Protein AF-A0A5D4JJN5-F1 (afdb_monomer_lite)

Foldseek 3Di:
DDQKKKKKFFADPDFADPVRVVVVVVQDVWDPVDSGMTIDICVVDDRPDDPVVCCLPRGQWMWMDGQQQKIKIKGKAFCLLPPQVRLVLLVWDWDDRVRIIITIQIARAHNDDDPDPPVVLRVLLVVVNVCSSVVNCLSSNLSSLLNVHALVPDDPVNLVVQQPAFHGQQEADLVPDDSNSVSSNVSSVRPVLLSVLSNVVHHHPVVLVVVQVVVLVVVLVPDDPVVVVVLVVCVVVVPPDPDSVSVVRPPSRDGGPDTPSNSSVSSVPDDPPDPD

Structure (mmCIF, N/CA/C/O backbone):
data_AF-A0A5D4JJN5-F1
#
_entry.id   AF-A0A5D4JJN5-F1
#
loop_
_atom_site.group_PDB
_atom_site.id
_atom_site.type_symbol
_atom_site.label_atom_id
_atom_site.label_alt_id
_atom_site.label_comp_id
_atom_site.label_asym_id
_atom_site.label_entity_id
_atom_site.label_seq_id
_atom_site.pdbx_PDB_ins_code
_atom_site.Cartn_x
_atom_site.Cartn_y
_atom_site.Cartn_z
_atom_site.occupancy
_atom_site.B_iso_or_equiv
_atom_site.auth_seq_id
_atom_site.auth_comp_id
_atom_site.auth_asym_id
_atom_site.auth_atom_id
_atom_site.pdbx_PDB_model_num
ATOM 1 N N . MET A 1 1 ? 18.288 9.290 20.453 1.00 48.16 1 MET A N 1
ATOM 2 C CA . MET A 1 1 ? 16.842 9.304 20.150 1.00 48.16 1 MET A CA 1
ATOM 3 C C . MET A 1 1 ? 16.296 7.936 20.499 1.00 48.16 1 MET A C 1
ATOM 5 O O . MET A 1 1 ? 16.990 6.963 20.251 1.00 48.16 1 MET A O 1
ATOM 9 N N . THR A 1 2 ? 15.156 7.876 21.178 1.00 47.56 2 THR A N 1
ATOM 10 C CA . THR A 1 2 ? 14.597 6.651 21.770 1.00 47.56 2 THR A CA 1
ATOM 11 C C . THR A 1 2 ? 14.221 5.625 20.701 1.00 47.56 2 THR A C 1
ATOM 13 O O . THR A 1 2 ? 13.418 5.917 19.820 1.00 47.56 2 THR A O 1
ATOM 16 N N . GLU A 1 3 ? 14.823 4.438 20.789 1.00 63.09 3 GLU A N 1
ATOM 17 C CA . GLU A 1 3 ? 14.538 3.249 19.979 1.00 63.09 3 GLU A CA 1
ATOM 18 C C . GLU A 1 3 ? 13.141 2.728 20.328 1.00 63.09 3 GLU A C 1
ATOM 20 O O . GLU A 1 3 ? 12.963 1.929 21.248 1.00 63.09 3 GLU A O 1
ATOM 25 N N . SER A 1 4 ? 12.099 3.260 19.697 1.00 68.56 4 SER A N 1
ATOM 26 C CA . SER A 1 4 ? 10.728 2.881 20.038 1.00 68.56 4 SER A CA 1
ATOM 27 C C . SER A 1 4 ? 9.862 2.767 18.801 1.00 68.56 4 SER A C 1
ATOM 29 O O . SER A 1 4 ? 9.912 3.615 17.914 1.00 68.56 4 SER A O 1
ATOM 31 N N . LEU A 1 5 ? 9.083 1.689 18.760 1.00 78.94 5 LEU A N 1
ATOM 32 C CA . LEU A 1 5 ? 8.071 1.442 17.748 1.00 78.94 5 LEU A CA 1
ATOM 33 C C . LEU A 1 5 ? 6.946 2.449 17.951 1.00 78.94 5 LEU A C 1
ATOM 35 O O . LEU A 1 5 ? 6.426 2.582 19.063 1.00 78.94 5 LEU A O 1
ATOM 39 N N . MET A 1 6 ? 6.578 3.144 16.884 1.00 85.06 6 MET A N 1
ATOM 40 C CA . MET A 1 6 ? 5.422 4.031 16.871 1.00 85.06 6 MET A CA 1
ATOM 41 C C . MET A 1 6 ? 4.283 3.337 16.140 1.00 85.06 6 MET A C 1
ATOM 43 O O . MET A 1 6 ? 4.497 2.801 15.055 1.00 85.06 6 MET A O 1
ATOM 47 N N . TYR A 1 7 ? 3.086 3.378 16.714 1.00 86.94 7 TYR A N 1
ATOM 48 C CA . TYR A 1 7 ? 1.861 2.901 16.082 1.00 86.94 7 TYR A CA 1
ATOM 49 C C . TYR A 1 7 ? 0.850 4.048 16.046 1.00 86.94 7 TYR A C 1
ATOM 51 O O . TYR A 1 7 ? 0.705 4.785 17.019 1.00 86.94 7 TYR A O 1
ATOM 59 N N . ALA A 1 8 ? 0.145 4.201 14.936 1.00 90.19 8 ALA A N 1
ATOM 60 C CA . ALA A 1 8 ? -0.953 5.146 14.807 1.00 90.19 8 ALA A CA 1
ATOM 61 C C . ALA A 1 8 ? -2.106 4.496 14.042 1.00 90.19 8 ALA A C 1
ATOM 63 O O . ALA A 1 8 ? -1.880 3.706 13.125 1.00 90.19 8 ALA A O 1
ATOM 64 N N . PHE A 1 9 ? -3.335 4.799 14.438 1.00 91.44 9 PHE A N 1
ATOM 65 C CA . PHE A 1 9 ? -4.556 4.225 13.887 1.00 91.44 9 PHE A CA 1
ATOM 66 C C . PHE A 1 9 ? -5.581 5.330 13.672 1.00 91.44 9 PHE A C 1
ATOM 68 O O . PHE A 1 9 ? -5.683 6.234 14.500 1.00 91.44 9 PHE A O 1
ATOM 75 N N . ILE A 1 10 ? -6.344 5.247 12.584 1.00 91.38 10 ILE A N 1
ATOM 76 C CA . ILE A 1 10 ? -7.449 6.160 12.302 1.00 91.38 10 ILE A CA 1
ATOM 77 C C . ILE A 1 10 ? -8.669 5.385 11.796 1.00 91.38 10 ILE A C 1
ATOM 79 O O . ILE A 1 10 ? -8.562 4.500 10.943 1.00 91.38 10 ILE A O 1
ATOM 83 N N . ALA A 1 11 ? -9.829 5.710 12.355 1.00 90.50 11 ALA A N 1
ATOM 84 C CA . ALA A 1 11 ? -11.129 5.350 11.819 1.00 90.50 11 ALA A CA 1
ATOM 85 C C . ALA A 1 11 ? -11.569 6.493 10.900 1.00 90.50 11 ALA A C 1
ATOM 87 O O . ALA A 1 11 ? -11.488 7.658 11.280 1.00 90.50 11 ALA A O 1
ATOM 88 N N . VAL A 1 12 ? -11.937 6.174 9.664 1.00 85.31 12 VAL A N 1
ATOM 89 C CA . VAL A 1 12 ? -12.267 7.142 8.610 1.00 85.31 12 VAL A CA 1
ATOM 90 C C . VAL A 1 12 ? -13.770 7.171 8.376 1.00 85.31 12 VAL A C 1
ATOM 92 O O . VAL A 1 12 ? -14.333 8.255 8.231 1.00 85.31 12 VAL A O 1
ATOM 95 N N . ASP A 1 13 ? -14.408 6.001 8.348 1.00 82.12 13 ASP A N 1
ATOM 96 C CA . ASP A 1 13 ? -15.825 5.893 8.007 1.00 82.12 13 ASP A CA 1
ATOM 97 C C . ASP A 1 13 ? -16.716 6.213 9.214 1.00 82.12 13 ASP A C 1
ATOM 99 O O . ASP A 1 13 ? -17.642 7.020 9.108 1.00 82.12 13 ASP A O 1
ATOM 103 N N . GLU A 1 14 ? -16.412 5.624 10.374 1.00 81.69 14 GLU A N 1
ATOM 104 C CA . GLU A 1 14 ? -17.207 5.783 11.593 1.00 81.69 14 GLU A CA 1
ATOM 105 C C . GLU A 1 14 ? -16.320 6.015 12.827 1.00 81.69 14 GLU A C 1
ATOM 107 O O . GLU A 1 14 ? -15.356 5.279 13.036 1.00 81.69 14 GLU A O 1
ATOM 112 N N . PRO A 1 15 ? -16.629 7.015 13.677 1.00 84.75 15 PRO A N 1
ATOM 113 C CA . PRO A 1 15 ? -15.934 7.193 14.948 1.00 84.75 15 PRO A CA 1
ATOM 114 C C . PRO A 1 15 ? -16.182 6.012 15.881 1.00 84.75 15 PRO A C 1
ATOM 116 O O . PRO A 1 15 ? -17.295 5.485 15.937 1.00 84.75 15 PRO A O 1
ATOM 119 N N . LEU A 1 16 ? -15.182 5.678 16.700 1.00 83.44 16 LEU A N 1
ATOM 120 C CA . LEU A 1 16 ? -15.358 4.689 17.754 1.00 83.44 16 LEU A CA 1
ATOM 121 C C . LEU A 1 16 ? -16.430 5.164 18.743 1.00 83.44 16 LEU A C 1
ATOM 123 O O . LEU A 1 16 ? -16.417 6.308 19.214 1.00 83.44 16 LEU A O 1
ATOM 127 N N . ASP A 1 17 ? -17.340 4.264 19.105 1.00 85.38 17 ASP A N 1
ATOM 128 C CA . ASP A 1 17 ? -18.319 4.525 20.150 1.00 85.38 17 ASP A CA 1
ATOM 129 C C . ASP A 1 17 ? -17.669 4.538 21.550 1.00 85.38 17 ASP A C 1
ATOM 131 O O . ASP A 1 17 ? -16.508 4.175 21.750 1.00 85.38 17 ASP A O 1
ATOM 135 N N . LYS A 1 18 ? -18.428 4.952 22.570 1.00 83.94 18 LYS A N 1
ATOM 136 C CA . LYS A 1 18 ? -17.907 5.067 23.945 1.00 83.94 18 LYS A CA 1
ATOM 137 C C . LYS A 1 18 ? -17.408 3.739 24.525 1.00 83.94 18 LYS A C 1
ATOM 139 O O . LYS A 1 18 ? -16.476 3.753 25.327 1.00 83.94 18 LYS A O 1
ATOM 144 N N . LEU A 1 19 ? -18.034 2.616 24.172 1.00 84.06 19 LEU A N 1
ATOM 145 C CA . LEU A 1 19 ? -17.636 1.289 24.644 1.00 84.06 19 LEU A CA 1
ATOM 146 C C . LEU A 1 19 ? -16.363 0.833 23.933 1.00 84.06 19 LEU A C 1
ATOM 148 O O . LEU A 1 19 ? -15.449 0.337 24.587 1.00 84.06 19 LEU A O 1
ATOM 152 N N . GLN A 1 20 ? -16.277 1.054 22.623 1.00 85.19 20 GLN A N 1
ATOM 153 C CA . GLN A 1 20 ? -15.101 0.768 21.808 1.00 85.19 20 GLN A CA 1
ATOM 154 C C . GLN A 1 20 ? -13.903 1.605 22.263 1.00 85.19 20 GLN A C 1
ATOM 156 O O . GLN A 1 20 ? -12.829 1.054 22.488 1.00 85.19 20 GLN A O 1
ATOM 161 N N . MET A 1 21 ? -14.094 2.906 22.506 1.00 80.81 21 MET A N 1
ATOM 162 C CA . MET A 1 21 ? -13.059 3.773 23.075 1.00 80.81 21 MET A CA 1
ATOM 163 C C . MET A 1 21 ? -12.581 3.261 24.437 1.00 80.81 21 MET A C 1
ATOM 165 O O . MET A 1 21 ? -11.378 3.147 24.653 1.00 80.81 21 MET A O 1
ATOM 169 N N . ALA A 1 22 ? -13.499 2.913 25.346 1.00 80.38 22 ALA A N 1
ATOM 170 C CA . ALA A 1 22 ? -13.137 2.381 26.660 1.00 80.38 22 ALA A CA 1
ATOM 171 C C . ALA A 1 22 ? -12.398 1.035 26.560 1.00 80.38 22 ALA A C 1
ATOM 173 O O . ALA A 1 22 ? -11.451 0.793 27.306 1.00 80.38 22 ALA A O 1
ATOM 174 N N . HIS A 1 23 ? -12.796 0.172 25.622 1.00 80.38 23 HIS A N 1
ATOM 175 C CA . HIS A 1 23 ? -12.125 -1.097 25.358 1.00 80.38 23 HIS A CA 1
ATOM 176 C C . HIS A 1 23 ? -10.701 -0.875 24.834 1.00 80.38 23 HIS A C 1
ATOM 178 O O . HIS A 1 23 ? -9.749 -1.416 25.390 1.00 80.38 23 HIS A O 1
ATOM 184 N N . VAL A 1 24 ? -10.534 -0.013 23.831 1.00 77.81 24 VAL A N 1
ATOM 185 C CA . VAL A 1 24 ? -9.233 0.328 23.241 1.00 77.81 24 VAL A CA 1
ATOM 186 C C . VAL A 1 24 ? -8.304 1.014 24.260 1.00 77.81 24 VAL A C 1
ATOM 188 O O . VAL A 1 24 ? -7.119 0.678 24.338 1.00 77.81 24 VAL A O 1
ATOM 191 N N . GLN A 1 25 ? -8.840 1.894 25.112 1.00 74.69 25 GLN A N 1
ATOM 192 C CA . GLN A 1 25 ? -8.127 2.471 26.262 1.00 74.69 25 GLN A CA 1
ATOM 193 C C . GLN A 1 25 ? -7.781 1.424 27.334 1.00 74.69 25 GLN A C 1
ATOM 195 O O . GLN A 1 25 ? -6.804 1.573 28.056 1.00 74.69 25 GLN A O 1
ATOM 200 N N . GLY A 1 26 ? -8.564 0.352 27.463 1.00 71.88 26 GLY A N 1
ATOM 201 C CA . GLY A 1 26 ? -8.253 -0.768 28.354 1.00 71.88 26 GLY A CA 1
ATOM 202 C C . GLY A 1 26 ? -7.132 -1.666 27.824 1.00 71.88 26 GLY A C 1
ATOM 203 O O . GLY A 1 26 ? -6.366 -2.227 28.607 1.00 71.88 26 GLY A O 1
ATOM 204 N N . LEU A 1 27 ? -7.010 -1.782 26.497 1.00 67.31 27 LEU A N 1
ATOM 205 C CA . LEU A 1 27 ? -5.971 -2.566 25.818 1.00 67.31 27 LEU A CA 1
ATOM 206 C C . LEU A 1 27 ? -4.609 -1.862 25.777 1.00 67.31 27 LEU A C 1
ATOM 208 O O . LEU A 1 27 ? -3.590 -2.496 25.488 1.00 67.31 27 LEU A O 1
ATOM 212 N N . SER A 1 28 ? -4.581 -0.556 26.038 1.00 55.56 28 SER A N 1
ATOM 213 C CA . SER A 1 28 ? -3.406 0.268 25.805 1.00 55.56 28 SER A CA 1
ATOM 214 C C . SER A 1 28 ? -3.245 1.358 26.863 1.00 55.56 28 SER A C 1
ATOM 216 O O . SER A 1 28 ? -4.190 2.041 27.225 1.00 55.56 28 SER A O 1
ATOM 218 N N . SER A 1 29 ? -2.024 1.595 27.346 1.00 55.31 29 SER A N 1
ATOM 219 C CA . SER A 1 29 ? -1.721 2.789 28.157 1.00 55.31 29 SER A CA 1
ATOM 220 C C . SER A 1 29 ? -1.551 4.043 27.284 1.00 55.31 29 SER A C 1
ATOM 222 O O . SER A 1 29 ? -0.741 4.912 27.604 1.00 55.31 29 SER A O 1
ATOM 224 N N . TRP A 1 30 ? -2.208 4.073 26.125 1.00 63.41 30 TRP A N 1
ATOM 225 C CA . TRP A 1 30 ? -2.011 5.041 25.053 1.00 63.41 30 TRP A CA 1
ATOM 226 C C . TRP A 1 30 ? -3.019 6.183 25.165 1.00 63.41 30 TRP A C 1
ATOM 228 O O . TRP A 1 30 ? -4.092 6.026 25.754 1.00 63.41 30 TRP A O 1
ATOM 238 N N . SER A 1 31 ? -2.683 7.343 24.604 1.00 56.47 31 SER A N 1
ATOM 239 C CA . SER A 1 31 ? -3.632 8.443 24.518 1.00 56.47 31 SER A CA 1
ATOM 240 C C . SER A 1 31 ? -4.599 8.175 23.361 1.00 56.47 31 SER A C 1
ATOM 242 O O . SER A 1 31 ? -4.262 8.250 22.182 1.00 56.47 31 SER A O 1
ATOM 244 N N . CYS A 1 32 ? -5.840 7.823 23.699 1.00 57.28 32 CYS A N 1
ATOM 245 C CA . CYS A 1 32 ? -6.956 8.020 22.779 1.00 57.28 32 CYS A CA 1
ATOM 246 C C . CYS A 1 32 ? -7.300 9.509 22.832 1.00 57.28 32 CYS A C 1
ATOM 248 O O . CYS A 1 32 ? -8.147 9.929 23.621 1.00 57.28 32 CYS A O 1
ATOM 250 N N . ASP A 1 33 ? -6.595 10.311 22.040 1.00 63.00 33 ASP A N 1
ATOM 251 C CA . ASP A 1 33 ? -6.807 11.760 21.996 1.00 63.00 33 ASP A CA 1
ATOM 252 C C . ASP A 1 33 ? -8.112 12.126 21.268 1.00 63.00 33 ASP A C 1
ATOM 254 O O . ASP A 1 33 ? -8.636 13.229 21.426 1.00 63.00 33 ASP A O 1
ATOM 258 N N . SER A 1 34 ? -8.675 11.188 20.494 1.00 73.56 34 SER A N 1
ATOM 259 C CA . SER A 1 34 ? -9.901 11.376 19.720 1.00 73.56 34 SER A CA 1
ATOM 260 C C . SER A 1 34 ? -10.671 10.057 19.527 1.00 73.56 34 SER A C 1
ATOM 262 O O . SER A 1 34 ? -10.054 8.995 19.480 1.00 73.56 34 SER A O 1
ATOM 264 N N . PRO A 1 35 ? -12.005 10.092 19.338 1.00 74.94 35 PRO A N 1
ATOM 265 C CA . PRO A 1 35 ? -12.788 8.936 18.882 1.00 74.94 35 PRO A CA 1
ATOM 266 C C . PRO A 1 35 ? -12.372 8.402 17.505 1.00 74.94 35 PRO A C 1
ATOM 268 O O . PRO A 1 35 ? -12.747 7.294 17.142 1.00 74.94 35 PRO A O 1
ATOM 271 N N . MET A 1 36 ? -11.636 9.198 16.726 1.00 76.69 36 MET A N 1
ATOM 272 C CA . MET A 1 36 ? -11.210 8.844 15.369 1.00 76.69 36 MET A CA 1
ATOM 273 C C . MET A 1 36 ? -9.780 8.326 15.308 1.00 76.69 36 MET A C 1
ATOM 275 O O . MET A 1 36 ? -9.426 7.699 14.323 1.00 76.69 36 MET A O 1
ATOM 279 N N . SER A 1 37 ? -8.937 8.620 16.300 1.00 79.44 37 SER A N 1
ATOM 280 C CA . SER A 1 37 ? -7.498 8.383 16.192 1.00 79.44 37 SER A CA 1
ATOM 281 C C . SER A 1 37 ? -6.902 7.910 17.504 1.00 79.44 37 SER A C 1
ATOM 283 O O . SER A 1 37 ? -7.289 8.352 18.590 1.00 79.44 37 SER A O 1
ATOM 285 N N . LEU A 1 38 ? -5.935 7.012 17.380 1.00 80.19 38 LEU A N 1
ATOM 286 C CA . LEU A 1 38 ? -5.149 6.510 18.487 1.00 80.19 38 LEU A CA 1
ATOM 287 C C . LEU A 1 38 ? -3.677 6.461 18.084 1.00 80.19 38 LEU A C 1
ATOM 289 O O . LEU A 1 38 ? -3.327 5.945 17.023 1.00 80.19 38 LEU A O 1
ATOM 293 N N . VAL A 1 39 ? -2.820 6.993 18.955 1.00 80.81 39 VAL A N 1
ATOM 294 C CA . VAL A 1 39 ? -1.373 7.068 18.744 1.00 80.81 39 VAL A CA 1
ATOM 295 C C . VAL A 1 39 ? -0.645 6.478 19.934 1.00 80.81 39 VAL A C 1
ATOM 297 O O . VAL A 1 39 ? -1.070 6.575 21.084 1.00 80.81 39 VAL A O 1
ATOM 300 N N . ALA A 1 40 ? 0.472 5.836 19.637 1.00 73.44 40 ALA A N 1
ATOM 301 C CA . ALA A 1 40 ? 1.118 4.927 20.539 1.00 73.44 40 ALA A CA 1
ATOM 302 C C . ALA A 1 40 ? 2.619 4.839 20.330 1.00 73.44 40 ALA A C 1
ATOM 304 O O . ALA A 1 40 ? 3.108 4.843 19.201 1.00 73.44 40 ALA A O 1
ATOM 305 N N . SER A 1 41 ? 3.345 4.649 21.430 1.00 69.12 41 SER A N 1
ATOM 306 C CA . SER A 1 41 ? 4.780 4.388 21.412 1.00 69.12 41 SER A CA 1
ATOM 307 C C . SER A 1 41 ? 5.140 3.232 22.337 1.00 69.12 41 SER A C 1
ATOM 309 O O . SER A 1 41 ? 4.708 3.197 23.494 1.00 69.12 41 SER A O 1
ATOM 311 N N . SER A 1 42 ? 5.990 2.315 21.867 1.00 62.84 42 SER A N 1
ATOM 312 C CA . SER A 1 42 ? 6.519 1.218 22.688 1.00 62.84 42 SER A CA 1
ATOM 313 C C . SER A 1 42 ? 7.451 1.695 23.808 1.00 62.84 42 SER A C 1
ATOM 315 O O . SER A 1 42 ? 7.735 0.922 24.719 1.00 62.84 42 SER A O 1
ATOM 317 N N . ALA A 1 43 ? 7.908 2.957 23.773 1.00 57.56 43 ALA A N 1
ATOM 318 C CA . ALA A 1 43 ? 8.689 3.578 24.848 1.00 57.56 43 ALA A CA 1
ATOM 319 C C . ALA A 1 43 ? 7.916 3.622 26.175 1.00 57.56 43 ALA A C 1
ATOM 321 O O . ALA A 1 43 ? 8.513 3.586 27.249 1.00 57.56 43 ALA A O 1
ATOM 322 N N . ALA A 1 44 ? 6.587 3.742 26.096 1.00 55.22 44 ALA A N 1
ATOM 323 C CA . ALA A 1 44 ? 5.730 3.947 27.255 1.00 55.22 44 ALA A CA 1
ATOM 324 C C . ALA A 1 44 ? 5.395 2.629 27.981 1.00 55.22 44 ALA A C 1
ATOM 326 O O . ALA A 1 44 ? 5.363 2.604 29.211 1.00 55.22 44 ALA A O 1
ATOM 327 N N . ARG A 1 45 ? 5.146 1.535 27.237 1.00 52.97 45 ARG A N 1
ATOM 328 C CA . ARG A 1 45 ? 4.902 0.164 27.740 1.00 52.97 45 ARG A CA 1
ATOM 329 C C . ARG A 1 45 ? 4.812 -0.856 26.586 1.00 52.97 45 ARG A C 1
ATOM 331 O O . ARG A 1 45 ? 4.594 -0.441 25.447 1.00 52.97 45 ARG A O 1
ATOM 338 N N . PRO A 1 46 ? 4.896 -2.176 26.865 1.00 54.81 46 PRO A N 1
ATOM 339 C CA . PRO A 1 46 ? 4.642 -3.214 25.869 1.00 54.81 46 PRO A CA 1
ATOM 340 C C . PRO A 1 46 ? 3.212 -3.120 25.336 1.00 54.81 46 PRO A C 1
ATOM 342 O O . PRO A 1 46 ? 2.257 -3.009 26.106 1.00 54.81 46 PRO A O 1
ATOM 345 N N . PHE A 1 47 ? 3.073 -3.184 24.016 1.00 60.41 47 PHE A N 1
ATOM 346 C CA . PHE A 1 47 ? 1.777 -3.295 23.370 1.00 60.41 47 PHE A CA 1
ATOM 347 C C . PHE A 1 47 ? 1.266 -4.731 23.495 1.00 60.41 47 PHE A C 1
ATOM 349 O O . PHE A 1 47 ? 1.954 -5.668 23.095 1.00 60.41 47 PHE A O 1
ATOM 356 N N . HIS A 1 48 ? 0.085 -4.902 24.089 1.00 65.31 48 HIS A N 1
ATOM 357 C CA . HIS A 1 48 ? -0.515 -6.221 24.305 1.00 65.31 48 HIS A CA 1
ATOM 358 C C . HIS A 1 48 ? -1.624 -6.559 23.304 1.00 65.31 48 HIS A C 1
ATOM 360 O O . HIS A 1 48 ? -2.059 -7.709 23.271 1.00 65.31 48 HIS A O 1
ATOM 366 N N . ALA A 1 49 ? -2.083 -5.590 22.507 1.00 72.62 49 ALA A N 1
ATOM 367 C CA . ALA A 1 49 ? -3.048 -5.852 21.446 1.00 72.62 49 ALA A CA 1
ATOM 368 C C . ALA A 1 49 ? -2.321 -6.215 20.142 1.00 72.62 49 ALA A C 1
ATOM 370 O O . ALA A 1 49 ? -1.152 -5.893 19.952 1.00 72.62 49 ALA A O 1
ATOM 371 N N . ASP A 1 50 ? -3.006 -6.908 19.242 1.00 83.81 50 ASP A N 1
ATOM 372 C CA . ASP A 1 50 ? -2.507 -7.171 17.894 1.00 83.81 50 ASP A CA 1
ATOM 373 C C . ASP A 1 50 ? -2.979 -6.030 16.969 1.00 83.81 50 ASP A C 1
ATOM 375 O O . ASP A 1 50 ? -4.196 -5.810 16.890 1.00 83.81 50 ASP A O 1
ATOM 379 N N . PRO A 1 51 ? -2.082 -5.291 16.270 1.00 87.75 51 PRO A N 1
ATOM 380 C CA . PRO A 1 51 ? -2.495 -4.244 15.334 1.00 87.75 51 PRO A CA 1
ATOM 381 C C . PRO A 1 51 ? -3.492 -4.751 14.290 1.00 87.75 51 PRO A C 1
ATOM 383 O O . PRO A 1 51 ? -4.426 -4.033 13.932 1.00 87.75 51 PRO A O 1
ATOM 386 N N . ARG A 1 52 ? -3.333 -6.000 13.830 1.00 92.69 52 ARG A N 1
ATOM 387 C CA . ARG A 1 52 ? -4.234 -6.602 12.843 1.00 92.69 52 ARG A CA 1
ATOM 388 C C . ARG A 1 52 ? -5.635 -6.787 13.419 1.00 92.69 52 ARG A C 1
ATOM 390 O O . ARG A 1 52 ? -6.599 -6.383 12.780 1.00 92.69 52 ARG A O 1
ATOM 397 N N . ALA A 1 53 ? -5.751 -7.285 14.650 1.00 91.50 53 ALA A N 1
ATOM 398 C CA . ALA A 1 53 ? -7.044 -7.437 15.319 1.00 91.50 53 ALA A CA 1
ATOM 399 C C . ALA A 1 53 ? -7.753 -6.087 15.541 1.00 91.50 53 ALA A C 1
ATOM 401 O O . ALA A 1 53 ? -8.971 -5.995 15.393 1.00 91.50 53 ALA A O 1
ATOM 402 N N . LEU A 1 54 ? -7.003 -5.022 15.854 1.00 90.75 54 LEU A N 1
ATOM 403 C CA . LEU A 1 54 ? -7.570 -3.673 15.965 1.00 90.75 54 LEU A CA 1
ATOM 404 C C . LEU A 1 54 ? -8.081 -3.147 14.618 1.00 90.75 54 LEU A C 1
ATOM 406 O O . LEU A 1 54 ? -9.144 -2.532 14.572 1.00 90.75 54 LEU A O 1
ATOM 410 N N . MET A 1 55 ? -7.358 -3.409 13.528 1.00 94.50 55 MET A N 1
ATOM 411 C CA . MET A 1 55 ? -7.787 -3.041 12.176 1.00 94.50 55 MET A CA 1
ATOM 412 C C . MET A 1 55 ? -9.048 -3.792 11.740 1.00 94.50 55 MET A C 1
ATOM 414 O O . MET A 1 55 ? -9.967 -3.203 11.175 1.00 94.50 55 MET A O 1
ATOM 418 N N . GLU A 1 56 ? -9.140 -5.086 12.041 1.00 94.62 56 GLU A N 1
ATOM 419 C CA . GLU A 1 56 ? -10.331 -5.881 11.723 1.00 94.62 56 GLU A CA 1
ATOM 420 C C . GLU A 1 56 ? -11.593 -5.364 12.425 1.00 94.62 56 GLU A C 1
ATOM 422 O O . GLU A 1 56 ? -12.686 -5.464 11.870 1.00 94.62 56 GLU A O 1
ATOM 427 N N . GLN A 1 57 ? -11.449 -4.805 13.629 1.00 90.31 57 GLN A N 1
ATOM 428 C CA . GLN A 1 57 ? -12.584 -4.440 14.477 1.00 90.31 57 GLN A CA 1
ATOM 429 C C . GLN A 1 57 ? -12.933 -2.950 14.438 1.00 90.31 57 GLN A C 1
ATOM 431 O O . GLN A 1 57 ? -14.111 -2.624 14.318 1.00 90.31 57 GLN A O 1
ATOM 436 N N . TYR A 1 58 ? -11.949 -2.051 14.519 1.00 89.06 58 TYR A N 1
ATOM 437 C CA . TYR A 1 58 ? -12.202 -0.650 14.891 1.00 89.06 58 TYR A CA 1
ATOM 438 C C . TYR A 1 58 ? -11.667 0.394 13.913 1.00 89.06 58 TYR A C 1
ATOM 440 O O . TYR A 1 58 ? -12.224 1.484 13.855 1.00 89.06 58 TYR A O 1
ATOM 448 N N . PHE A 1 59 ? -10.585 0.107 13.187 1.00 92.94 59 PHE A N 1
ATOM 449 C CA . PHE A 1 59 ? -9.860 1.135 12.434 1.00 92.94 59 PHE A CA 1
ATOM 450 C C . PHE A 1 59 ? -9.794 0.847 10.936 1.00 92.94 59 PHE A C 1
ATOM 452 O O . PHE A 1 59 ? -9.779 -0.303 10.500 1.00 92.94 59 PHE A O 1
ATOM 459 N N . ASP A 1 60 ? -9.711 1.918 10.149 1.00 94.56 60 ASP A N 1
ATOM 460 C CA . ASP A 1 60 ? -9.683 1.866 8.687 1.00 94.56 60 ASP A CA 1
ATOM 461 C C . ASP A 1 60 ? -8.270 1.973 8.114 1.00 94.56 60 ASP A C 1
ATOM 463 O O . ASP A 1 60 ? -7.993 1.495 7.010 1.00 94.56 60 ASP A O 1
ATOM 467 N N . LEU A 1 61 ? -7.364 2.607 8.858 1.00 95.19 61 LEU A N 1
ATOM 468 C CA . LEU A 1 61 ? -5.986 2.814 8.447 1.00 95.19 61 LEU A CA 1
ATOM 469 C C . LEU A 1 61 ? -5.050 2.760 9.657 1.00 95.19 61 LEU A C 1
ATOM 471 O O . LEU A 1 61 ? -5.326 3.333 10.710 1.00 95.19 61 LEU A O 1
ATOM 475 N N . HIS A 1 62 ? -3.916 2.094 9.475 1.00 94.56 62 HIS A N 1
ATOM 476 C CA . HIS A 1 62 ? -2.863 1.960 10.471 1.00 94.56 62 HIS A CA 1
ATOM 477 C C . HIS A 1 62 ? -1.504 2.321 9.873 1.00 94.56 62 HIS A C 1
ATOM 479 O O . HIS A 1 62 ? -1.254 2.019 8.710 1.00 94.56 62 HIS A O 1
ATOM 485 N N . LEU A 1 63 ? -0.627 2.924 10.678 1.00 94.19 63 LEU A N 1
ATOM 486 C CA . LEU A 1 63 ? 0.788 3.139 10.388 1.00 94.19 63 LEU A CA 1
ATOM 487 C C . LEU A 1 63 ? 1.643 2.648 11.564 1.00 94.19 63 LEU A C 1
ATOM 489 O O . LEU A 1 63 ? 1.489 3.134 12.686 1.00 94.19 63 LEU A O 1
ATOM 493 N N . ALA A 1 64 ? 2.583 1.744 11.293 1.00 91.19 64 ALA A N 1
ATOM 494 C CA . ALA A 1 64 ? 3.653 1.364 12.206 1.00 91.19 64 ALA A CA 1
ATOM 495 C C . ALA A 1 64 ? 5.012 1.824 11.671 1.00 91.19 64 ALA A C 1
ATOM 497 O O . ALA A 1 64 ? 5.348 1.604 10.504 1.00 91.19 64 ALA A O 1
ATOM 498 N N . LEU A 1 65 ? 5.814 2.428 12.546 1.00 90.31 65 LEU A N 1
ATOM 499 C CA . LEU A 1 65 ? 7.180 2.853 12.258 1.00 90.31 65 LEU A CA 1
ATOM 500 C C . LEU A 1 65 ? 8.140 2.184 13.240 1.00 90.31 65 LEU A C 1
ATOM 502 O O . LEU A 1 65 ? 8.097 2.447 14.444 1.00 90.31 65 LEU A O 1
ATOM 506 N N . SER A 1 66 ? 9.023 1.340 12.710 1.00 86.38 66 SER A N 1
ATOM 507 C CA . SER A 1 66 ? 10.110 0.722 13.459 1.00 86.38 66 SER A CA 1
ATOM 508 C C . SER A 1 66 ? 11.417 1.489 13.293 1.00 86.38 66 SER A C 1
ATOM 510 O O . SER A 1 66 ? 11.776 1.837 12.165 1.00 86.38 66 SER A O 1
ATOM 512 N N . PRO A 1 67 ? 12.189 1.690 14.378 1.00 78.69 67 PRO A N 1
ATOM 513 C CA . PRO A 1 67 ? 13.547 2.216 14.271 1.00 78.69 67 PRO A CA 1
ATOM 514 C C . PRO A 1 67 ? 14.500 1.238 13.562 1.00 78.69 67 PRO A C 1
ATOM 516 O O . PRO A 1 67 ? 15.562 1.654 13.113 1.00 78.69 67 PRO A O 1
ATOM 519 N N . TRP A 1 68 ? 14.124 -0.040 13.430 1.00 81.69 68 TRP A N 1
ATOM 520 C CA . TRP A 1 68 ? 14.907 -1.077 12.743 1.00 81.69 68 TRP A CA 1
ATOM 521 C C . TRP A 1 68 ? 14.539 -1.241 11.263 1.00 81.69 68 TRP A C 1
ATOM 523 O O . TRP A 1 68 ? 14.919 -2.224 10.638 1.00 81.69 68 TRP A O 1
ATOM 533 N N . GLY A 1 69 ? 13.783 -0.294 10.708 1.00 82.69 69 GLY A N 1
ATOM 534 C CA . GLY A 1 69 ? 13.558 -0.167 9.271 1.00 82.69 69 GLY A CA 1
ATOM 535 C C . GLY A 1 69 ? 12.291 -0.805 8.718 1.00 82.69 69 GLY A C 1
ATOM 536 O O . GLY A 1 69 ? 11.895 -0.481 7.598 1.00 82.69 69 GLY A O 1
ATOM 537 N N . THR A 1 70 ? 11.578 -1.609 9.506 1.00 89.38 70 THR A N 1
ATOM 538 C CA . THR A 1 70 ? 10.221 -2.021 9.131 1.00 89.38 70 THR A CA 1
ATOM 539 C C . THR A 1 70 ? 9.253 -0.843 9.231 1.00 89.38 70 THR A C 1
ATOM 541 O O . THR A 1 70 ? 9.122 -0.196 10.273 1.00 89.38 70 THR A O 1
ATOM 544 N N . ARG A 1 71 ? 8.533 -0.568 8.149 1.00 93.00 71 ARG A N 1
ATOM 545 C CA . ARG A 1 71 ? 7.406 0.365 8.142 1.00 93.00 71 ARG A CA 1
ATOM 546 C C . ARG A 1 71 ? 6.220 -0.326 7.502 1.00 93.00 71 ARG A C 1
ATOM 548 O O . ARG A 1 71 ? 6.369 -0.961 6.459 1.00 93.00 71 ARG A O 1
ATOM 555 N N . GLU A 1 72 ? 5.060 -0.200 8.123 1.00 94.69 72 GLU A N 1
ATOM 556 C CA . GLU A 1 72 ? 3.856 -0.916 7.718 1.00 94.69 72 GLU A CA 1
ATOM 557 C C . GLU A 1 72 ? 2.664 0.033 7.697 1.00 94.69 72 GLU A C 1
ATOM 559 O O . GLU A 1 72 ? 2.445 0.787 8.642 1.00 94.69 72 GLU A O 1
ATOM 564 N N . VAL A 1 73 ? 1.892 -0.015 6.615 1.00 97.00 73 VAL A N 1
ATOM 565 C CA . VAL A 1 73 ? 0.595 0.641 6.494 1.00 97.00 73 VAL A CA 1
ATOM 566 C C . VAL A 1 73 ? -0.449 -0.430 6.224 1.00 97.00 73 VAL A C 1
ATOM 568 O O . VAL A 1 73 ? -0.382 -1.097 5.192 1.00 97.00 73 VAL A O 1
ATOM 571 N N . ILE A 1 74 ? -1.423 -0.590 7.118 1.00 97.75 74 ILE A N 1
ATOM 572 C CA . ILE A 1 74 ? -2.564 -1.485 6.878 1.00 97.75 74 ILE A CA 1
ATOM 573 C C . ILE A 1 74 ? -3.754 -0.628 6.470 1.00 97.75 74 ILE A C 1
ATOM 575 O O . ILE A 1 74 ? -4.111 0.305 7.185 1.00 97.75 74 ILE A O 1
ATOM 579 N N . VAL A 1 75 ? -4.372 -0.948 5.334 1.00 97.69 75 VAL A N 1
ATOM 580 C CA . VAL A 1 75 ? -5.579 -0.271 4.840 1.00 97.69 75 VAL A CA 1
ATOM 581 C C . VAL A 1 75 ? -6.733 -1.263 4.834 1.00 97.69 75 VAL A C 1
ATOM 583 O O . VAL A 1 75 ? -6.635 -2.310 4.192 1.00 97.69 75 VAL A O 1
ATOM 586 N N . ARG A 1 76 ? -7.830 -0.927 5.512 1.00 96.94 76 ARG A N 1
ATOM 587 C CA . ARG A 1 76 ? -9.089 -1.676 5.483 1.00 96.94 76 ARG A CA 1
ATOM 588 C C . ARG A 1 76 ? -10.066 -1.008 4.518 1.00 96.94 76 ARG A C 1
ATOM 590 O O . ARG A 1 76 ? -10.269 0.204 4.543 1.00 96.94 76 ARG A O 1
ATOM 597 N N . LEU A 1 77 ? -10.652 -1.813 3.640 1.00 94.25 77 LEU A N 1
ATOM 598 C CA . LEU A 1 77 ? -11.506 -1.380 2.535 1.00 94.25 77 LEU A CA 1
ATOM 599 C C . LEU A 1 77 ? -12.730 -2.298 2.444 1.00 94.25 77 LEU A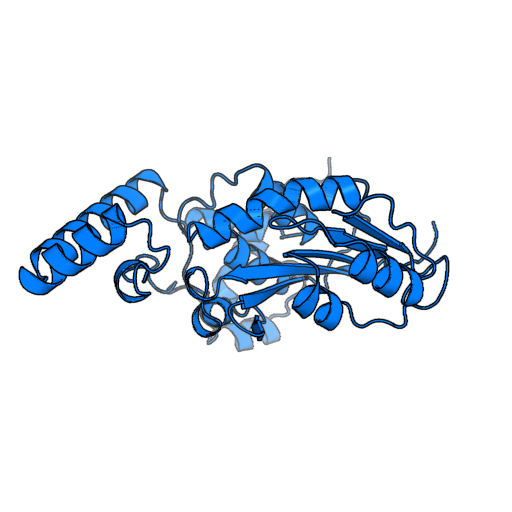 C 1
ATOM 601 O O . LEU A 1 77 ? -12.600 -3.479 2.766 1.00 94.25 77 LEU A O 1
ATOM 605 N N . PRO A 1 78 ? -13.879 -1.826 1.935 1.00 91.06 78 PRO A N 1
ATOM 606 C CA . PRO A 1 78 ? -14.968 -2.715 1.536 1.00 91.06 78 PRO A CA 1
ATOM 607 C C . PRO A 1 78 ? -14.488 -3.751 0.508 1.00 91.06 78 PRO A C 1
ATOM 609 O O . PRO A 1 78 ? -13.693 -3.432 -0.389 1.00 91.06 78 PRO A O 1
ATOM 612 N N . GLN A 1 79 ? -14.937 -5.002 0.628 1.00 88.38 79 GLN A N 1
ATOM 613 C CA . GLN A 1 79 ? -14.468 -6.099 -0.224 1.00 88.38 79 GLN A CA 1
ATOM 614 C C . GLN A 1 79 ? -14.776 -5.861 -1.715 1.00 88.38 79 GLN A C 1
ATOM 616 O O . GLN A 1 79 ? -13.998 -6.274 -2.575 1.00 88.38 79 GLN A O 1
ATOM 621 N N . GLU A 1 80 ? -15.835 -5.110 -2.029 1.00 82.81 80 GLU A N 1
ATOM 622 C CA . GLU A 1 80 ? -16.268 -4.771 -3.392 1.00 82.81 80 GLU A CA 1
ATOM 623 C C . GLU A 1 80 ? -15.339 -3.768 -4.091 1.00 82.81 80 GLU A C 1
ATOM 625 O O . GLU A 1 80 ? -15.437 -3.549 -5.305 1.00 82.81 80 GLU A O 1
ATOM 630 N N . CYS A 1 81 ? -14.469 -3.101 -3.333 1.00 86.19 81 CYS A N 1
ATOM 631 C CA . CYS A 1 81 ? -13.483 -2.156 -3.851 1.00 86.19 81 CYS A CA 1
ATOM 632 C C . CYS A 1 81 ? -12.154 -2.849 -4.187 1.00 86.19 81 CYS A C 1
ATOM 634 O O . CYS A 1 81 ? -11.512 -2.545 -5.202 1.00 86.19 81 CYS A O 1
ATOM 636 N N . LEU A 1 82 ? -11.735 -3.803 -3.352 1.00 89.00 82 LEU A N 1
ATOM 637 C CA . LEU A 1 82 ? -10.463 -4.498 -3.503 1.00 89.00 82 LEU A CA 1
ATOM 638 C C . LEU A 1 82 ? -10.539 -5.944 -3.015 1.00 89.00 82 LEU A C 1
ATOM 640 O O . LEU A 1 82 ? -10.458 -6.206 -1.826 1.00 89.00 82 LEU A O 1
ATOM 644 N N . SER A 1 83 ? -10.563 -6.894 -3.949 1.00 91.06 83 SER A N 1
ATOM 645 C CA . SER A 1 83 ? -10.458 -8.317 -3.604 1.00 91.06 83 SER A CA 1
ATOM 646 C C . SER A 1 83 ? -9.031 -8.733 -3.188 1.00 91.06 83 SER A C 1
ATOM 648 O O . SER A 1 83 ? -8.040 -8.294 -3.789 1.00 91.06 83 SER A O 1
ATOM 650 N N . VAL A 1 84 ? -8.921 -9.678 -2.248 1.00 93.94 84 VAL A N 1
ATOM 651 C CA . VAL A 1 84 ? -7.646 -10.298 -1.825 1.00 93.94 84 VAL A CA 1
ATOM 652 C C . VAL A 1 84 ? -6.818 -10.853 -2.999 1.00 93.94 84 VAL A C 1
ATOM 654 O O . VAL A 1 84 ? -5.623 -10.554 -3.069 1.00 93.94 84 VAL A O 1
ATOM 657 N N . PRO A 1 85 ? -7.383 -11.613 -3.967 1.00 92.81 85 PRO A N 1
ATOM 658 C CA . PRO A 1 85 ? -6.604 -12.109 -5.102 1.00 92.81 85 PRO A CA 1
ATOM 659 C C . PRO A 1 85 ? -5.977 -10.994 -5.937 1.00 92.81 85 PRO A C 1
ATOM 661 O O . PRO A 1 85 ? -4.907 -11.181 -6.507 1.00 92.81 85 PRO A O 1
ATOM 664 N N . LEU A 1 86 ? -6.629 -9.834 -6.023 1.00 90.25 86 LEU A N 1
ATOM 665 C CA . LEU A 1 86 ? -6.127 -8.699 -6.784 1.00 90.25 86 LEU A CA 1
ATOM 666 C C . LEU A 1 86 ? -4.982 -7.980 -6.065 1.00 90.25 86 LEU A C 1
ATOM 668 O O . LEU A 1 86 ? -4.027 -7.595 -6.730 1.00 90.25 86 LEU A O 1
ATOM 672 N N . ALA A 1 87 ? -5.034 -7.856 -4.737 1.00 93.81 87 ALA A N 1
ATOM 673 C CA . ALA A 1 87 ? -3.898 -7.370 -3.953 1.00 93.81 87 ALA A CA 1
ATOM 674 C C . ALA A 1 87 ? -2.678 -8.298 -4.104 1.00 93.81 87 ALA A C 1
ATOM 676 O O . ALA A 1 87 ? -1.585 -7.845 -4.438 1.00 93.81 87 ALA A O 1
ATOM 677 N N . ARG A 1 88 ? -2.892 -9.618 -4.011 1.00 93.12 88 ARG A N 1
ATOM 678 C CA . ARG A 1 88 ? -1.829 -10.627 -4.168 1.00 93.12 88 ARG A CA 1
ATOM 679 C C . ARG A 1 88 ? -1.165 -10.629 -5.545 1.00 93.12 88 ARG A C 1
ATOM 681 O O . ARG A 1 88 ? -0.009 -11.019 -5.645 1.00 93.12 88 ARG A O 1
ATOM 688 N N . ARG A 1 89 ? -1.837 -10.149 -6.602 1.00 92.88 89 ARG A N 1
ATOM 689 C CA . ARG A 1 89 ? -1.203 -9.957 -7.926 1.00 92.88 89 ARG A CA 1
ATOM 690 C C . ARG A 1 89 ? -0.058 -8.946 -7.909 1.00 92.88 89 ARG A C 1
ATOM 692 O O . ARG A 1 89 ? 0.759 -8.977 -8.818 1.00 92.88 89 ARG A O 1
ATOM 699 N N . TYR A 1 90 ? -0.019 -8.063 -6.916 1.00 94.50 90 TYR A N 1
ATOM 700 C CA . TYR A 1 90 ? 1.075 -7.123 -6.683 1.00 94.50 90 TYR A CA 1
ATOM 701 C C . TYR A 1 90 ? 2.064 -7.634 -5.623 1.00 94.50 90 TYR A C 1
ATOM 703 O O . TYR A 1 90 ? 2.891 -6.866 -5.157 1.00 94.50 90 TYR A O 1
ATOM 711 N N . GLY A 1 91 ? 1.971 -8.895 -5.183 1.00 93.00 91 GLY A N 1
ATOM 712 C CA . GLY A 1 91 ? 2.795 -9.408 -4.079 1.00 93.00 91 GLY A CA 1
ATOM 713 C C . GLY A 1 91 ? 2.461 -8.788 -2.716 1.00 93.00 91 GLY A C 1
ATOM 714 O O . GLY A 1 91 ? 3.221 -8.944 -1.769 1.00 93.00 91 GLY A O 1
ATOM 715 N N . VAL A 1 92 ? 1.329 -8.086 -2.609 1.00 95.56 92 VAL A N 1
ATOM 716 C CA . VAL A 1 92 ? 0.877 -7.430 -1.378 1.00 95.56 92 VAL A CA 1
ATOM 717 C C . VAL A 1 92 ? 0.116 -8.432 -0.510 1.00 95.56 92 VAL A C 1
ATOM 719 O O . VAL A 1 92 ? -0.796 -9.117 -0.988 1.00 95.56 92 VAL A O 1
ATOM 722 N N . GLU A 1 93 ? 0.479 -8.510 0.772 1.00 97.00 93 GLU A N 1
ATOM 723 C CA . GLU A 1 93 ? -0.250 -9.306 1.760 1.00 97.00 93 GLU A CA 1
ATOM 724 C C . GLU A 1 93 ? -1.668 -8.749 1.930 1.00 97.00 93 GLU A C 1
ATOM 726 O O . GLU A 1 93 ? -1.875 -7.539 2.045 1.00 97.00 93 GLU A O 1
ATOM 731 N N . ALA A 1 94 ? -2.652 -9.648 1.919 1.00 97.06 94 ALA A N 1
ATOM 732 C CA . ALA A 1 94 ? -4.052 -9.290 2.060 1.00 97.06 94 ALA A CA 1
ATOM 733 C C . ALA A 1 94 ? -4.888 -10.445 2.617 1.00 97.06 94 ALA A C 1
ATOM 735 O O . ALA A 1 94 ? -4.646 -11.621 2.290 1.00 97.06 94 ALA A O 1
ATOM 736 N N . TRP A 1 95 ? -5.908 -10.091 3.397 1.00 97.81 95 TRP A N 1
ATOM 737 C CA . TRP A 1 95 ? -6.903 -11.010 3.948 1.00 97.81 95 TRP A CA 1
ATOM 738 C C . TRP A 1 95 ? -8.284 -10.353 4.041 1.00 97.81 95 TRP A C 1
ATOM 740 O O . TRP A 1 95 ? -8.425 -9.142 3.875 1.00 97.81 95 TRP A O 1
ATOM 750 N N . SER A 1 96 ? -9.308 -11.175 4.268 1.00 96.50 96 SER A N 1
ATOM 751 C CA . SER A 1 96 ? -10.690 -10.728 4.450 1.00 96.50 96 SER A CA 1
ATOM 752 C C . SER A 1 96 ? -11.086 -10.816 5.920 1.00 96.50 96 SER A C 1
ATOM 754 O O . SER A 1 96 ? -10.744 -11.794 6.585 1.00 96.50 96 SER A O 1
ATOM 756 N N . ALA A 1 97 ? -11.838 -9.826 6.396 1.00 95.06 97 ALA A N 1
ATOM 757 C CA . ALA A 1 97 ? -12.436 -9.790 7.725 1.00 95.06 97 ALA A CA 1
ATOM 758 C C . ALA A 1 97 ? -13.862 -9.224 7.625 1.00 95.06 97 ALA A C 1
ATOM 760 O O . ALA A 1 97 ? -14.059 -8.034 7.370 1.00 95.06 97 ALA A O 1
ATOM 761 N N . GLY A 1 98 ? -14.864 -10.097 7.778 1.00 92.25 98 GLY A N 1
ATOM 762 C CA . GLY A 1 98 ? -16.257 -9.765 7.457 1.00 92.25 98 GLY A CA 1
ATOM 763 C C . GLY A 1 98 ? -16.391 -9.286 6.007 1.00 92.25 98 GLY A C 1
ATOM 764 O O . GLY A 1 98 ? -15.785 -9.869 5.111 1.00 92.25 98 GLY A O 1
ATOM 765 N N . GLU A 1 99 ? -17.104 -8.178 5.807 1.00 90.62 99 GLU A N 1
ATOM 766 C CA . GLU A 1 99 ? -17.317 -7.529 4.499 1.00 90.62 99 GLU A CA 1
ATOM 767 C C . GLU A 1 99 ? -16.129 -6.657 4.036 1.00 90.62 99 GLU A C 1
ATOM 769 O O . GLU A 1 99 ? -16.238 -5.868 3.097 1.00 90.62 99 GLU A O 1
ATOM 774 N N . HIS A 1 100 ? -14.977 -6.754 4.707 1.00 94.75 100 HIS A N 1
ATOM 775 C CA . HIS A 1 100 ? -13.813 -5.922 4.419 1.00 94.75 100 HIS A CA 1
ATOM 776 C C . HIS A 1 100 ? -12.630 -6.750 3.926 1.00 94.75 100 HIS A C 1
ATOM 778 O O . HIS A 1 100 ? -12.422 -7.900 4.316 1.00 94.75 100 HIS A O 1
ATOM 784 N N . THR A 1 101 ? -11.804 -6.129 3.090 1.00 96.62 101 THR A N 1
ATOM 785 C CA . THR A 1 101 ? -10.465 -6.602 2.746 1.00 96.62 101 THR A CA 1
ATOM 786 C C . THR A 1 101 ? -9.427 -5.674 3.359 1.00 96.62 101 THR A C 1
ATOM 788 O O . THR A 1 101 ? -9.522 -4.452 3.243 1.00 96.62 101 THR A O 1
ATOM 791 N N . LEU A 1 102 ? -8.426 -6.270 3.997 1.00 98.06 102 LEU A N 1
ATOM 792 C CA . LEU A 1 102 ? -7.278 -5.578 4.558 1.00 98.06 102 LEU A CA 1
ATOM 793 C C . LEU A 1 102 ? -6.059 -5.855 3.684 1.00 98.06 102 LEU A C 1
ATOM 795 O O . LEU A 1 102 ? -5.847 -6.991 3.253 1.00 98.06 102 LEU A O 1
ATOM 799 N N . VAL A 1 103 ? -5.269 -4.816 3.412 1.00 98.00 103 VAL A N 1
ATOM 800 C CA . VAL A 1 103 ? -4.013 -4.909 2.655 1.00 98.00 103 VAL A CA 1
ATOM 801 C C . VAL A 1 103 ? -2.859 -4.298 3.432 1.00 98.00 103 VAL A C 1
ATOM 803 O O . VAL A 1 103 ? -3.035 -3.270 4.083 1.00 98.00 103 VAL A O 1
ATOM 806 N N . VAL A 1 104 ? -1.681 -4.914 3.329 1.00 97.88 104 VAL A N 1
ATOM 807 C CA . VAL A 1 104 ? -0.465 -4.487 4.034 1.00 97.88 104 VAL A CA 1
ATOM 808 C C . VAL A 1 104 ? 0.542 -3.912 3.053 1.00 97.88 104 VAL A C 1
ATOM 810 O O . VAL A 1 104 ? 1.150 -4.628 2.259 1.00 97.88 104 VAL A O 1
ATOM 813 N N . LEU A 1 105 ? 0.751 -2.606 3.125 1.00 97.81 105 LEU A N 1
ATOM 814 C CA . LEU A 1 105 ? 1.767 -1.901 2.359 1.00 97.81 105 LEU A CA 1
ATOM 815 C C . LEU A 1 105 ? 2.994 -1.759 3.262 1.00 97.81 105 LEU A C 1
ATOM 817 O O . LEU A 1 105 ? 2.962 -0.993 4.223 1.00 97.81 105 LEU A O 1
ATOM 821 N N . ARG A 1 106 ? 4.057 -2.524 2.998 1.00 95.62 106 ARG A N 1
ATOM 822 C CA . ARG A 1 106 ? 5.219 -2.601 3.896 1.00 95.62 106 ARG A CA 1
ATOM 823 C C . ARG A 1 106 ? 6.555 -2.467 3.184 1.00 95.62 106 ARG A C 1
ATOM 825 O O . ARG A 1 106 ? 6.688 -2.798 2.010 1.00 95.62 106 ARG A O 1
ATOM 832 N N . THR A 1 107 ? 7.546 -2.030 3.948 1.00 94.69 107 THR A N 1
ATOM 833 C CA . THR A 1 107 ? 8.973 -2.139 3.635 1.00 94.69 107 THR A CA 1
ATOM 834 C C . THR A 1 107 ? 9.708 -2.633 4.871 1.00 94.69 107 THR A C 1
ATOM 836 O O . THR A 1 107 ? 9.296 -2.324 5.988 1.00 94.69 107 THR A O 1
ATOM 839 N N . ASP A 1 108 ? 10.799 -3.364 4.673 1.00 91.31 108 ASP A N 1
ATOM 840 C CA . ASP A 1 108 ? 11.725 -3.773 5.737 1.00 91.31 108 ASP A CA 1
ATOM 841 C C . ASP A 1 108 ? 13.082 -3.058 5.626 1.00 91.31 108 ASP A C 1
ATOM 843 O O . ASP A 1 108 ? 14.019 -3.361 6.358 1.00 91.31 108 ASP A O 1
ATOM 847 N N . PHE A 1 109 ? 13.191 -2.093 4.707 1.00 85.44 109 PHE A N 1
ATOM 848 C CA . PHE A 1 109 ? 14.456 -1.476 4.301 1.00 85.44 109 PHE A CA 1
ATOM 849 C C . PHE A 1 109 ? 14.539 0.019 4.630 1.00 85.44 109 PHE A C 1
ATOM 851 O O . PHE A 1 109 ? 15.339 0.740 4.032 1.00 85.44 109 PHE A O 1
ATOM 858 N N . ALA A 1 110 ? 13.698 0.537 5.528 1.00 83.44 110 ALA A N 1
ATOM 859 C CA . ALA A 1 110 ? 13.730 1.958 5.847 1.00 83.44 110 ALA A CA 1
ATOM 860 C C . ALA A 1 110 ? 14.964 2.316 6.694 1.00 83.44 110 ALA A C 1
ATOM 862 O O . ALA A 1 110 ? 15.030 2.058 7.887 1.00 83.44 110 ALA A O 1
ATOM 863 N N . GLU A 1 111 ? 15.946 2.966 6.080 1.00 73.56 111 GLU A N 1
ATOM 864 C CA . GLU A 1 111 ? 17.186 3.375 6.763 1.00 73.56 111 GLU A CA 1
ATOM 865 C C . GLU A 1 111 ? 17.050 4.720 7.495 1.00 73.56 111 GLU A C 1
ATOM 867 O O . GLU A 1 111 ? 17.841 5.046 8.377 1.00 73.56 111 GLU A O 1
ATOM 872 N N . GLN A 1 112 ? 16.063 5.532 7.106 1.00 68.88 112 GLN A N 1
ATOM 873 C CA . GLN A 1 112 ? 15.874 6.888 7.618 1.00 68.88 112 GLN A CA 1
ATOM 874 C C . GLN A 1 112 ? 14.802 6.919 8.706 1.00 68.88 112 GLN A C 1
ATOM 876 O O . GLN A 1 112 ? 13.826 6.167 8.663 1.00 68.88 112 GLN A O 1
ATOM 881 N N . THR A 1 113 ? 14.936 7.841 9.657 1.00 69.69 113 THR A N 1
ATOM 882 C CA . THR A 1 113 ? 13.830 8.189 10.555 1.00 69.69 113 THR A CA 1
ATOM 883 C C . THR A 1 113 ? 12.722 8.879 9.771 1.00 69.69 113 THR A C 1
ATOM 885 O O . THR A 1 113 ? 12.986 9.535 8.764 1.00 69.69 113 THR A O 1
ATOM 888 N N . ALA A 1 114 ? 11.482 8.741 10.233 1.00 73.06 114 ALA A N 1
ATOM 889 C CA . ALA A 1 114 ? 10.382 9.518 9.685 1.00 73.06 114 ALA A CA 1
ATOM 890 C C . ALA A 1 114 ? 10.653 11.025 9.830 1.00 73.06 114 ALA A C 1
ATOM 892 O O . ALA A 1 114 ? 11.122 11.505 10.860 1.00 73.06 114 ALA A O 1
ATOM 893 N N . ASP A 1 115 ? 10.356 11.743 8.763 1.00 71.75 115 ASP A N 1
ATOM 894 C CA . ASP A 1 115 ? 10.606 13.162 8.525 1.00 71.75 115 ASP A CA 1
ATOM 895 C C . ASP A 1 115 ? 9.422 14.051 8.957 1.00 71.75 115 ASP A C 1
ATOM 897 O O . ASP A 1 115 ? 9.468 15.277 8.855 1.00 71.75 115 ASP A O 1
ATOM 901 N N . ALA A 1 116 ? 8.370 13.434 9.499 1.00 81.44 116 ALA A N 1
ATOM 902 C CA . ALA A 1 116 ? 7.209 14.088 10.084 1.00 81.44 116 ALA A CA 1
ATOM 903 C C . ALA A 1 116 ? 6.667 13.278 11.280 1.00 81.44 116 ALA A C 1
ATOM 905 O O . ALA A 1 116 ? 6.957 12.083 11.394 1.00 81.44 116 ALA A O 1
ATOM 906 N N . PRO A 1 117 ? 5.862 13.902 12.163 1.00 84.50 117 PRO A N 1
ATOM 907 C CA . PRO A 1 117 ? 5.098 13.180 13.178 1.00 84.50 117 PRO A CA 1
ATOM 908 C C . PRO A 1 117 ? 4.188 12.115 12.548 1.00 84.50 117 PRO A C 1
ATOM 910 O O . PRO A 1 117 ? 3.649 12.320 11.454 1.00 84.50 117 PRO A O 1
ATOM 913 N N . VAL A 1 118 ? 4.013 10.985 13.238 1.00 85.69 118 VAL A N 1
ATOM 914 C CA . VAL A 1 118 ? 3.285 9.809 12.727 1.00 85.69 118 VAL A CA 1
ATOM 915 C C . VAL A 1 118 ? 1.827 10.137 12.383 1.00 85.69 118 VAL A C 1
ATOM 917 O O . VAL A 1 118 ? 1.289 9.614 11.413 1.00 85.69 118 VAL A O 1
ATOM 920 N N . GLU A 1 119 ? 1.218 11.067 13.111 1.00 83.62 119 GLU A N 1
ATOM 921 C CA . GLU A 1 119 ? -0.153 11.547 12.939 1.00 83.62 119 GLU A CA 1
ATOM 922 C C . GLU A 1 119 ? -0.304 12.315 11.627 1.00 83.62 119 GLU A C 1
ATOM 924 O O . GLU A 1 119 ? -1.195 12.041 10.830 1.00 83.62 119 GLU A O 1
ATOM 929 N N . VAL A 1 120 ? 0.640 13.220 11.349 1.00 86.38 120 VAL A N 1
ATOM 930 C CA . VAL A 1 120 ? 0.666 13.997 10.102 1.00 86.38 120 VAL A CA 1
ATOM 931 C C . VAL A 1 120 ? 0.881 13.079 8.900 1.00 86.38 120 VAL A C 1
ATOM 933 O O . VAL A 1 120 ? 0.339 13.323 7.820 1.00 86.38 120 VAL A O 1
ATOM 936 N N . MET A 1 121 ? 1.684 12.025 9.063 1.00 88.88 121 MET A N 1
ATOM 937 C CA . MET A 1 121 ? 1.875 11.012 8.025 1.00 88.88 121 MET A CA 1
ATOM 938 C C . MET A 1 121 ? 0.594 10.207 7.803 1.00 88.88 121 MET A C 1
ATOM 940 O O . MET A 1 121 ? 0.186 10.041 6.655 1.00 88.88 121 MET A O 1
ATOM 944 N N . LEU A 1 122 ? -0.061 9.760 8.877 1.00 88.81 122 LEU A N 1
ATOM 945 C CA . LEU A 1 122 ? -1.300 8.989 8.811 1.00 88.81 122 LEU A CA 1
ATOM 946 C C . LEU A 1 122 ? -2.441 9.782 8.151 1.00 88.81 122 LEU A C 1
ATOM 948 O O . LEU A 1 122 ? -3.104 9.255 7.259 1.00 88.81 122 LEU A O 1
ATOM 952 N N . ASP A 1 123 ? -2.601 11.064 8.484 1.00 87.44 123 ASP A N 1
ATOM 953 C CA . ASP A 1 123 ? -3.602 11.943 7.862 1.00 87.44 123 ASP A CA 1
ATOM 954 C C . ASP A 1 123 ? -3.396 12.067 6.346 1.00 87.44 123 ASP A C 1
ATOM 956 O O . ASP A 1 123 ? -4.345 12.015 5.561 1.00 87.44 123 ASP A O 1
ATOM 960 N N . ARG A 1 124 ? -2.141 12.182 5.892 1.00 89.94 124 ARG A N 1
ATOM 961 C CA . ARG A 1 124 ? -1.823 12.220 4.453 1.00 89.94 124 ARG A CA 1
ATOM 962 C C . ARG A 1 124 ? -2.130 10.889 3.766 1.00 89.94 124 ARG A C 1
ATOM 964 O O . ARG A 1 124 ? -2.551 10.879 2.605 1.00 89.94 124 ARG A O 1
ATOM 971 N N . LEU A 1 125 ? -1.938 9.779 4.478 1.00 92.50 125 LEU A N 1
ATOM 972 C CA . LEU A 1 125 ? -2.229 8.431 3.996 1.00 92.50 125 LEU A CA 1
ATOM 973 C C . LEU A 1 125 ? -3.733 8.139 3.904 1.00 92.50 125 LEU A C 1
ATOM 975 O O . LEU A 1 125 ? -4.106 7.254 3.139 1.00 92.50 125 LEU A O 1
ATOM 979 N N . ALA A 1 126 ? -4.609 8.900 4.569 1.00 89.25 126 ALA A N 1
ATOM 980 C CA . ALA A 1 126 ? -6.062 8.717 4.459 1.00 89.25 126 ALA A CA 1
ATOM 981 C C . ALA A 1 126 ? -6.556 8.762 2.999 1.00 89.25 126 ALA A C 1
ATOM 983 O O . ALA A 1 126 ? -7.407 7.970 2.598 1.00 89.25 126 ALA A O 1
ATOM 984 N N . SER A 1 127 ? -5.956 9.619 2.163 1.00 91.62 127 SER A N 1
ATOM 985 C CA . SER A 1 127 ? -6.284 9.703 0.730 1.00 91.62 127 SER A CA 1
ATOM 986 C C . SER A 1 127 ? -5.953 8.431 -0.067 1.00 91.62 127 SER A C 1
ATOM 988 O O . SER A 1 127 ? -6.655 8.118 -1.025 1.00 91.62 127 SER A O 1
ATOM 990 N N . VAL A 1 128 ? -4.963 7.639 0.368 1.00 94.44 128 VAL A N 1
ATOM 991 C CA . VAL A 1 128 ? -4.595 6.359 -0.267 1.00 94.44 128 VAL A CA 1
ATOM 992 C C . VAL A 1 128 ? -5.744 5.357 -0.191 1.00 94.44 128 VAL A C 1
ATOM 994 O O . VAL A 1 128 ? -5.960 4.593 -1.131 1.00 94.44 128 VAL A O 1
ATOM 997 N N . ARG A 1 129 ? -6.506 5.367 0.910 1.00 93.06 129 ARG A N 1
ATOM 998 C CA . ARG A 1 129 ? -7.691 4.520 1.061 1.00 93.06 129 ARG A CA 1
ATOM 999 C C . ARG A 1 129 ? -8.736 4.864 0.000 1.00 93.06 129 ARG A C 1
ATOM 1001 O O . ARG A 1 129 ? -9.197 3.974 -0.709 1.00 93.06 129 ARG A O 1
ATOM 1008 N N . THR A 1 130 ? -9.049 6.148 -0.158 1.00 89.88 130 THR A N 1
ATOM 1009 C CA . THR A 1 130 ? -9.989 6.635 -1.179 1.00 89.88 130 THR A CA 1
ATOM 1010 C C . THR A 1 130 ? -9.526 6.280 -2.592 1.00 89.88 130 THR A C 1
ATOM 1012 O O . THR A 1 130 ? -10.326 5.801 -3.395 1.00 89.88 130 THR A O 1
ATOM 1015 N N . ASP A 1 131 ? -8.233 6.437 -2.883 1.00 90.38 131 ASP A N 1
ATOM 1016 C CA . ASP A 1 131 ? -7.641 6.072 -4.174 1.00 90.38 131 ASP A CA 1
ATOM 1017 C C . ASP A 1 131 ? -7.801 4.564 -4.457 1.00 90.38 131 ASP A C 1
ATOM 1019 O O . ASP A 1 131 ? -8.247 4.169 -5.539 1.00 90.38 131 ASP A O 1
ATOM 1023 N N . LEU A 1 132 ? -7.525 3.707 -3.466 1.00 91.94 132 LEU A N 1
ATOM 1024 C CA . LEU A 1 132 ? -7.726 2.256 -3.569 1.00 91.94 132 LEU A CA 1
ATOM 1025 C C . LEU A 1 132 ? -9.202 1.894 -3.792 1.00 91.94 132 LEU A C 1
ATOM 1027 O O . LEU A 1 132 ? -9.493 1.031 -4.625 1.00 91.94 132 LEU A O 1
ATOM 1031 N N . MET A 1 133 ? -10.133 2.571 -3.109 1.00 86.94 133 MET A N 1
ATOM 1032 C CA . MET A 1 133 ? -11.579 2.389 -3.309 1.00 86.94 133 MET A CA 1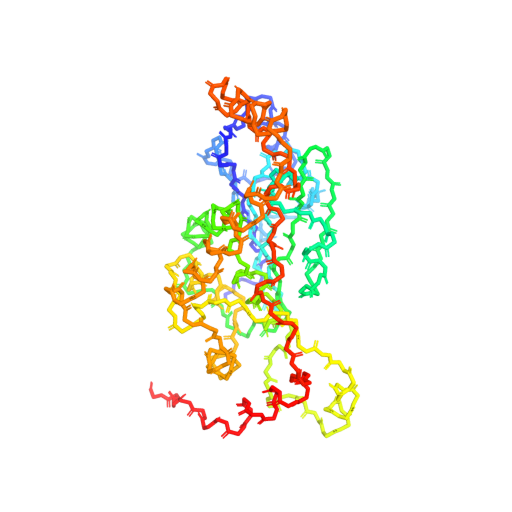
ATOM 1033 C C . MET A 1 133 ? -12.036 2.799 -4.709 1.00 86.94 133 MET A C 1
ATOM 1035 O O . MET A 1 133 ? -12.913 2.150 -5.283 1.00 86.94 133 MET A O 1
ATOM 1039 N N . ALA A 1 134 ? -11.409 3.830 -5.279 1.00 84.75 134 ALA A N 1
ATOM 1040 C CA . ALA A 1 134 ? -11.619 4.270 -6.655 1.00 84.75 134 ALA A CA 1
ATOM 1041 C C . ALA A 1 134 ? -10.949 3.350 -7.698 1.00 84.75 134 ALA A C 1
ATOM 1043 O O . ALA A 1 134 ? -11.108 3.549 -8.903 1.00 84.75 134 ALA A O 1
ATOM 1044 N N . GLY A 1 135 ? -10.220 2.323 -7.253 1.00 85.75 135 GLY A N 1
ATOM 1045 C CA . GLY A 1 135 ? -9.563 1.345 -8.110 1.00 85.75 135 GLY A CA 1
ATOM 1046 C C . GLY A 1 135 ? -8.158 1.741 -8.562 1.00 85.75 135 GLY A C 1
ATOM 1047 O O . GLY A 1 135 ? -7.592 1.031 -9.400 1.00 85.75 135 GLY A O 1
ATOM 1048 N N . ASP A 1 136 ? -7.576 2.808 -8.008 1.00 89.69 136 ASP A N 1
ATOM 1049 C CA . ASP A 1 136 ? -6.187 3.186 -8.248 1.00 89.69 136 ASP A CA 1
ATOM 1050 C C . ASP A 1 136 ? -5.241 2.140 -7.642 1.00 89.69 136 ASP A C 1
ATOM 1052 O O . ASP A 1 136 ? -5.244 1.861 -6.444 1.00 89.69 136 ASP A O 1
ATOM 1056 N N . ARG A 1 137 ? -4.418 1.522 -8.493 1.00 92.75 137 ARG A N 1
ATOM 1057 C CA . ARG A 1 137 ? -3.507 0.435 -8.101 1.00 92.75 137 ARG A CA 1
ATOM 1058 C C . ARG A 1 137 ? -2.091 0.909 -7.813 1.00 92.75 137 ARG A C 1
ATOM 1060 O O . ARG A 1 137 ? -1.244 0.087 -7.467 1.00 92.75 137 ARG A O 1
ATOM 1067 N N . ARG A 1 138 ? -1.821 2.213 -7.928 1.00 96.50 138 ARG A N 1
ATOM 1068 C CA . ARG A 1 138 ? -0.491 2.788 -7.690 1.00 96.50 138 ARG A CA 1
ATOM 1069 C C . ARG A 1 138 ? -0.000 2.524 -6.274 1.00 96.50 138 ARG A C 1
ATOM 1071 O O . ARG A 1 138 ? 1.165 2.192 -6.124 1.00 96.50 138 ARG A O 1
ATOM 1078 N N . ALA A 1 139 ? -0.866 2.555 -5.261 1.00 97.56 139 ALA A N 1
ATOM 1079 C CA . ALA A 1 139 ? -0.471 2.244 -3.885 1.00 97.56 139 ALA A CA 1
ATOM 1080 C C . ALA A 1 139 ? 0.046 0.802 -3.711 1.00 97.56 139 ALA A C 1
ATOM 1082 O O . ALA A 1 139 ? 1.084 0.592 -3.086 1.00 97.56 139 ALA A O 1
ATOM 1083 N N . LEU A 1 140 ? -0.626 -0.182 -4.326 1.00 97.88 140 LEU A N 1
ATOM 1084 C CA . LEU A 1 140 ? -0.194 -1.587 -4.305 1.00 97.88 140 LEU A CA 1
ATOM 1085 C C . LEU A 1 140 ? 1.147 -1.764 -5.024 1.00 97.88 140 LEU A C 1
ATOM 1087 O O . LEU A 1 140 ? 2.035 -2.459 -4.541 1.00 97.88 140 LEU A O 1
ATOM 1091 N N . TYR A 1 141 ? 1.307 -1.099 -6.168 1.00 97.69 141 TYR A N 1
ATOM 1092 C CA . TYR A 1 141 ? 2.545 -1.146 -6.935 1.00 97.69 141 TYR A CA 1
ATOM 1093 C C . TYR A 1 141 ? 3.710 -0.438 -6.218 1.00 97.69 141 TYR A C 1
ATOM 1095 O O . TYR A 1 141 ? 4.834 -0.927 -6.252 1.00 97.69 141 TYR A O 1
ATOM 1103 N N . LEU A 1 142 ? 3.457 0.674 -5.518 1.00 98.25 142 LEU A N 1
ATOM 1104 C CA . LEU A 1 142 ? 4.461 1.345 -4.684 1.00 98.25 142 LEU A CA 1
ATOM 1105 C C . LEU A 1 142 ? 4.923 0.451 -3.528 1.00 98.25 142 LEU A C 1
ATOM 1107 O O . LEU A 1 142 ? 6.118 0.401 -3.255 1.00 98.25 142 LEU A O 1
ATOM 1111 N N . ALA A 1 143 ? 4.010 -0.287 -2.890 1.00 97.94 143 ALA A N 1
ATOM 1112 C CA . ALA A 1 143 ? 4.374 -1.271 -1.872 1.00 97.94 143 ALA A CA 1
ATOM 1113 C C . ALA A 1 143 ? 5.229 -2.407 -2.443 1.00 97.94 143 ALA A C 1
ATOM 1115 O O . ALA A 1 143 ? 6.231 -2.787 -1.843 1.00 97.94 143 ALA A O 1
ATOM 1116 N N . TRP A 1 144 ? 4.889 -2.892 -3.638 1.00 97.69 144 TRP A N 1
ATOM 1117 C CA . TRP A 1 144 ? 5.715 -3.869 -4.337 1.00 97.69 144 TRP A CA 1
ATOM 1118 C C . TRP A 1 144 ? 7.124 -3.335 -4.632 1.00 97.69 144 TRP A C 1
ATOM 1120 O O . TRP A 1 144 ? 8.103 -3.999 -4.305 1.00 97.69 144 TRP A O 1
ATOM 1130 N N . LEU A 1 145 ? 7.254 -2.110 -5.158 1.00 97.31 145 LEU A N 1
ATOM 1131 C CA . LEU A 1 145 ? 8.567 -1.487 -5.365 1.00 97.31 145 LEU A CA 1
ATOM 1132 C C . LEU A 1 145 ? 9.350 -1.343 -4.055 1.00 97.31 145 LEU A C 1
ATOM 1134 O O . LEU A 1 145 ? 10.553 -1.584 -4.036 1.00 97.31 145 LEU A O 1
ATOM 1138 N N . ALA A 1 146 ? 8.678 -0.963 -2.966 1.00 96.38 146 ALA A N 1
ATOM 1139 C CA . ALA A 1 146 ? 9.302 -0.840 -1.654 1.00 96.38 146 ALA A CA 1
ATOM 1140 C C . ALA A 1 146 ? 9.851 -2.180 -1.138 1.00 96.38 146 ALA A C 1
ATOM 1142 O O . ALA A 1 146 ? 10.921 -2.209 -0.531 1.00 96.38 146 ALA A O 1
ATOM 1143 N N . SER A 1 147 ? 9.159 -3.288 -1.428 1.00 95.06 147 SER A N 1
ATOM 1144 C CA . SER A 1 147 ? 9.586 -4.641 -1.046 1.00 95.06 147 SER A CA 1
ATOM 1145 C C . SER A 1 147 ? 10.862 -5.117 -1.752 1.00 95.06 147 SER A C 1
ATOM 1147 O O . SER A 1 147 ? 11.515 -6.035 -1.266 1.00 95.06 147 SER A O 1
ATOM 1149 N N . LEU A 1 148 ? 11.254 -4.478 -2.861 1.00 94.94 148 LEU A N 1
ATOM 1150 C CA . LEU A 1 148 ? 12.525 -4.752 -3.537 1.00 94.94 148 LEU A CA 1
ATOM 1151 C C . LEU A 1 148 ? 13.712 -4.037 -2.869 1.00 94.94 148 LEU A C 1
ATOM 1153 O O . LEU A 1 148 ? 14.862 -4.314 -3.183 1.00 94.94 148 LEU A O 1
ATOM 1157 N N . GLY A 1 149 ? 13.474 -3.075 -1.974 1.00 92.69 149 GLY A N 1
ATOM 1158 C CA . GLY A 1 149 ? 14.552 -2.322 -1.337 1.00 92.69 149 GLY A CA 1
ATOM 1159 C C . GLY A 1 149 ? 15.445 -1.575 -2.339 1.00 92.69 149 GLY A C 1
ATOM 1160 O O . GLY A 1 149 ? 14.970 -0.894 -3.252 1.00 92.69 149 GLY A O 1
ATOM 1161 N N . ARG A 1 150 ? 16.768 -1.642 -2.139 1.00 92.50 150 ARG A N 1
ATOM 1162 C CA . ARG A 1 150 ? 17.754 -0.907 -2.947 1.00 92.50 150 ARG A CA 1
ATOM 1163 C C . ARG A 1 150 ? 18.239 -1.758 -4.127 1.00 92.50 150 ARG A C 1
ATOM 1165 O O . ARG A 1 150 ? 18.801 -2.825 -3.891 1.00 92.50 150 ARG A O 1
ATOM 1172 N N . PRO A 1 151 ? 18.198 -1.244 -5.371 1.00 92.56 151 PRO A N 1
ATOM 1173 C CA . PRO A 1 151 ? 18.753 -1.942 -6.534 1.00 92.56 151 PRO A CA 1
ATOM 1174 C C . PRO A 1 151 ? 20.223 -2.351 -6.394 1.00 92.56 151 PRO A C 1
ATOM 1176 O O . PRO A 1 151 ? 20.633 -3.370 -6.936 1.00 92.56 151 PRO A O 1
ATOM 1179 N N . ASP A 1 152 ? 21.013 -1.570 -5.651 1.00 92.50 152 ASP A N 1
ATOM 1180 C CA . ASP A 1 152 ? 22.454 -1.801 -5.491 1.00 92.50 152 ASP A CA 1
ATOM 1181 C C . ASP A 1 152 ? 22.782 -2.926 -4.490 1.00 92.50 152 ASP A C 1
ATOM 1183 O O . ASP A 1 152 ? 23.945 -3.297 -4.363 1.00 92.50 152 ASP A O 1
ATOM 1187 N N . HIS A 1 153 ? 21.795 -3.431 -3.740 1.00 92.69 153 HIS A N 1
ATOM 1188 C CA . HIS A 1 153 ? 22.010 -4.475 -2.730 1.00 92.69 153 HIS A CA 1
ATOM 1189 C C . HIS A 1 153 ? 21.935 -5.892 -3.308 1.00 92.69 153 HIS A C 1
ATOM 1191 O O . HIS A 1 153 ? 22.257 -6.841 -2.602 1.00 92.69 153 HIS A O 1
ATOM 1197 N N . TYR A 1 154 ? 21.554 -6.034 -4.579 1.00 94.56 154 TYR A N 1
ATOM 1198 C CA . TYR A 1 154 ? 21.445 -7.329 -5.237 1.00 94.56 154 TYR A CA 1
ATOM 1199 C C . TYR A 1 154 ? 22.778 -7.763 -5.848 1.00 94.56 154 TYR A C 1
ATOM 1201 O O . TYR A 1 154 ? 23.364 -7.079 -6.692 1.00 94.56 154 TYR A O 1
ATOM 1209 N N . SER A 1 155 ? 23.233 -8.947 -5.460 1.00 95.19 155 SER A N 1
ATOM 1210 C CA . SER A 1 155 ? 24.324 -9.663 -6.109 1.00 95.19 155 SER A CA 1
ATOM 1211 C C . SER A 1 155 ? 23.910 -10.202 -7.484 1.00 95.19 155 SER A C 1
ATOM 1213 O O . SER A 1 155 ? 22.731 -10.318 -7.818 1.00 95.19 155 SER A O 1
ATOM 1215 N N . ILE A 1 156 ? 24.898 -10.589 -8.298 1.00 93.50 156 ILE A N 1
ATOM 1216 C CA . ILE A 1 156 ? 24.645 -11.197 -9.616 1.00 93.50 156 ILE A CA 1
ATOM 1217 C C . ILE A 1 156 ? 23.800 -12.473 -9.482 1.00 93.50 156 ILE A C 1
ATOM 1219 O O . ILE A 1 156 ? 22.926 -12.700 -10.313 1.00 93.50 156 ILE A O 1
ATOM 1223 N N . GLN A 1 157 ? 24.037 -13.277 -8.442 1.00 95.75 157 GLN A N 1
ATOM 1224 C CA . GLN A 1 157 ? 23.298 -14.518 -8.213 1.00 95.75 157 GLN A CA 1
ATOM 1225 C C . GLN A 1 157 ? 21.829 -14.244 -7.865 1.00 95.75 157 GLN A C 1
ATOM 1227 O O . GLN A 1 157 ? 20.945 -14.834 -8.477 1.00 95.75 157 GLN A O 1
ATOM 1232 N N . GLU A 1 158 ? 21.555 -13.300 -6.961 1.00 95.25 158 GLU A N 1
ATOM 1233 C CA . GLU A 1 158 ? 20.174 -12.922 -6.623 1.00 95.25 158 GLU A CA 1
ATOM 1234 C C . GLU A 1 158 ? 19.438 -12.352 -7.846 1.00 95.25 158 GLU A C 1
ATOM 1236 O O . GLU A 1 158 ? 18.272 -12.661 -8.080 1.00 95.25 158 GLU A O 1
ATOM 1241 N N . LEU A 1 159 ? 20.124 -11.574 -8.694 1.00 95.06 159 LEU A N 1
ATOM 1242 C CA . LEU A 1 159 ? 19.538 -11.095 -9.949 1.00 95.06 159 LEU A CA 1
ATOM 1243 C C . LEU A 1 159 ? 19.225 -12.229 -10.933 1.00 95.06 159 LEU A C 1
ATOM 1245 O O . LEU A 1 159 ? 18.277 -12.090 -11.697 1.00 95.06 159 LEU A O 1
ATOM 1249 N N . GLN A 1 160 ? 19.998 -13.318 -10.949 1.00 94.88 160 GLN A N 1
ATOM 1250 C CA . GLN A 1 160 ? 19.719 -14.481 -11.802 1.00 94.88 160 GLN A CA 1
ATOM 1251 C C . GLN A 1 160 ? 18.462 -15.229 -11.344 1.00 94.88 160 GLN A C 1
ATOM 1253 O O . GLN A 1 160 ? 17.650 -15.632 -12.173 1.00 94.88 160 GLN A O 1
ATOM 1258 N N . GLU A 1 161 ? 18.263 -15.369 -10.033 1.00 95.50 161 GLU A N 1
ATOM 1259 C CA . GLU A 1 161 ? 17.061 -15.995 -9.462 1.00 95.50 161 GLU A CA 1
ATOM 1260 C C . GLU A 1 161 ? 15.787 -15.204 -9.823 1.00 95.50 161 GLU A C 1
ATOM 1262 O O . GLU A 1 161 ? 14.738 -15.784 -10.110 1.00 95.50 161 GLU A O 1
ATOM 1267 N N . LEU A 1 162 ? 15.907 -13.877 -9.924 1.00 94.69 162 LEU A N 1
ATOM 1268 C CA . LEU A 1 162 ? 14.820 -12.957 -10.267 1.00 94.69 162 LEU A CA 1
ATOM 1269 C C . LEU A 1 162 ? 14.553 -12.797 -11.775 1.00 94.69 162 LEU A C 1
ATOM 1271 O O . LEU A 1 162 ? 13.686 -12.007 -12.154 1.00 94.69 162 LEU A O 1
ATOM 1275 N N . GLU A 1 163 ? 15.262 -13.508 -12.657 1.00 93.81 163 GLU A N 1
ATOM 1276 C CA . GLU A 1 163 ? 15.007 -13.434 -14.108 1.00 93.81 163 GLU A CA 1
ATOM 1277 C C . GLU A 1 163 ? 13.664 -14.057 -14.501 1.00 93.81 163 GLU A C 1
ATOM 1279 O O . GLU A 1 163 ? 13.039 -13.627 -15.471 1.00 93.81 163 GLU A O 1
ATOM 1284 N N . SER A 1 164 ? 13.220 -15.066 -13.747 1.00 92.94 164 SER A N 1
ATOM 1285 C CA . SER A 1 164 ? 11.936 -15.738 -13.975 1.00 92.94 164 SER A CA 1
ATOM 1286 C C . SER A 1 164 ? 10.753 -15.031 -13.308 1.00 92.94 164 SER A C 1
ATOM 1288 O O . SER A 1 164 ? 9.608 -15.226 -13.719 1.00 92.94 164 SER A O 1
ATOM 1290 N N . GLU A 1 165 ? 11.033 -14.179 -12.320 1.00 93.88 165 GLU A N 1
ATOM 1291 C CA . GLU A 1 165 ? 10.026 -13.386 -11.628 1.00 93.88 165 GLU A CA 1
ATOM 1292 C C . GLU A 1 165 ? 9.590 -12.217 -12.512 1.00 93.88 165 GLU A C 1
ATOM 1294 O O . GLU A 1 165 ? 10.406 -11.450 -13.034 1.00 93.88 165 GLU A O 1
ATOM 1299 N N . VAL A 1 166 ? 8.279 -12.071 -12.681 1.00 93.19 166 VAL A N 1
ATOM 1300 C CA . VAL A 1 166 ? 7.693 -11.066 -13.570 1.00 93.19 166 VAL A CA 1
ATOM 1301 C C . VAL A 1 166 ? 7.205 -9.884 -12.752 1.00 93.19 166 VAL A C 1
ATOM 1303 O O . VAL A 1 166 ? 6.515 -10.041 -11.745 1.00 93.19 166 VAL A O 1
ATOM 1306 N N . GLU A 1 167 ? 7.528 -8.680 -13.213 1.00 93.62 167 GLU A N 1
ATOM 1307 C CA . GLU A 1 167 ? 6.996 -7.462 -12.623 1.00 93.62 167 GLU A CA 1
ATOM 1308 C C . GLU A 1 167 ? 5.448 -7.447 -12.686 1.00 93.62 167 GLU A C 1
ATOM 1310 O O . GLU A 1 167 ? 4.857 -7.730 -13.739 1.00 93.62 167 GLU A O 1
ATOM 1315 N N . PRO A 1 168 ? 4.755 -7.073 -11.592 1.00 93.62 168 PRO A N 1
ATOM 1316 C CA . PRO A 1 168 ? 3.305 -6.996 -11.581 1.00 93.62 168 PRO A CA 1
ATOM 1317 C C . PRO A 1 168 ? 2.782 -5.930 -12.559 1.00 93.62 168 PRO A C 1
ATOM 1319 O O . PRO A 1 168 ? 3.523 -5.062 -13.023 1.00 93.62 168 PRO A O 1
ATOM 1322 N N . PRO A 1 169 ? 1.481 -5.951 -12.890 1.00 90.81 169 PRO A N 1
ATOM 1323 C CA . PRO A 1 169 ? 0.919 -5.034 -13.875 1.00 90.81 169 PRO A CA 1
ATOM 1324 C C . PRO A 1 169 ? 1.167 -3.558 -13.513 1.00 90.81 169 PRO A C 1
ATOM 1326 O O . PRO A 1 169 ? 0.667 -3.067 -12.496 1.00 90.81 169 PRO A O 1
ATOM 1329 N N . VAL A 1 170 ? 1.910 -2.837 -14.361 1.0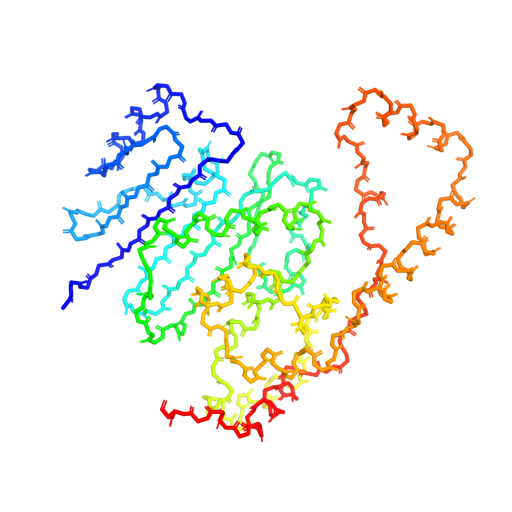0 92.75 170 VAL A N 1
ATOM 1330 C CA . VAL A 1 170 ? 2.284 -1.434 -14.120 1.00 92.75 170 VAL A CA 1
ATOM 1331 C C . VAL A 1 170 ? 1.035 -0.541 -14.209 1.00 92.75 170 VAL A C 1
ATOM 1333 O O . VAL A 1 170 ? 0.379 -0.499 -15.261 1.00 92.75 170 VAL A O 1
ATOM 1336 N N . PRO A 1 171 ? 0.644 0.162 -13.130 1.00 91.81 171 PRO A N 1
ATOM 1337 C CA . PRO A 1 171 ? -0.493 1.073 -13.165 1.00 91.81 171 PRO A CA 1
ATOM 1338 C C . PRO A 1 171 ? -0.170 2.321 -13.994 1.00 91.81 171 PRO A C 1
ATOM 1340 O O . PRO A 1 171 ? 0.990 2.714 -14.128 1.00 91.81 171 PRO A O 1
ATOM 1343 N N . ALA A 1 172 ? -1.200 2.952 -14.555 1.00 89.69 172 ALA A N 1
ATOM 1344 C CA . ALA A 1 172 ? -1.056 4.220 -15.264 1.00 89.69 172 ALA A CA 1
ATOM 1345 C C . ALA A 1 172 ? -0.752 5.372 -14.294 1.00 89.69 172 ALA A C 1
ATOM 1347 O O . ALA A 1 172 ? -1.184 5.348 -13.142 1.00 89.69 172 ALA A O 1
ATOM 1348 N N . GLY A 1 173 ? -0.044 6.398 -14.766 1.00 91.06 173 GLY A N 1
ATOM 1349 C CA . GLY A 1 173 ? 0.173 7.634 -14.014 1.00 91.06 173 GLY A CA 1
ATOM 1350 C C . GLY A 1 173 ? 1.218 7.576 -12.906 1.00 91.06 173 GLY A C 1
ATOM 1351 O O . GLY A 1 173 ? 1.126 8.363 -11.964 1.00 91.06 173 GLY A O 1
ATOM 1352 N N . LEU A 1 174 ? 2.208 6.681 -12.982 1.00 93.50 174 LEU A N 1
ATOM 1353 C CA . LEU A 1 174 ? 3.308 6.660 -12.004 1.00 93.50 174 LEU A CA 1
ATOM 1354 C C . LEU A 1 174 ? 4.233 7.882 -12.116 1.00 93.50 174 LEU A C 1
ATOM 1356 O O . LEU A 1 174 ? 4.861 8.265 -11.134 1.00 93.50 174 LEU A O 1
ATOM 1360 N N . ALA A 1 175 ? 4.281 8.539 -13.281 1.00 90.94 175 ALA A N 1
ATOM 1361 C CA . ALA A 1 175 ? 5.056 9.766 -13.474 1.00 90.94 175 ALA A CA 1
ATOM 1362 C C . ALA A 1 175 ? 4.507 10.975 -12.686 1.00 90.94 175 ALA A C 1
ATOM 1364 O O . ALA A 1 175 ? 5.233 11.943 -12.476 1.00 90.94 175 ALA A O 1
ATOM 1365 N N . GLY A 1 176 ? 3.242 10.926 -12.253 1.00 91.50 176 GLY A N 1
ATOM 1366 C CA . GLY A 1 176 ? 2.570 11.996 -11.516 1.00 91.50 176 GLY A CA 1
ATOM 1367 C C . GLY A 1 176 ? 1.805 11.439 -10.322 1.00 91.50 176 GLY A C 1
ATOM 1368 O O . GLY A 1 176 ? 0.604 11.174 -10.410 1.00 91.50 176 GLY A O 1
ATOM 1369 N N . LEU A 1 177 ? 2.506 11.245 -9.206 1.00 94.38 177 LEU A N 1
ATOM 1370 C CA . LEU A 1 177 ? 1.891 10.819 -7.952 1.00 94.38 177 LEU A CA 1
ATOM 1371 C C . LEU A 1 177 ? 1.147 11.995 -7.300 1.00 94.38 177 LEU A C 1
ATOM 1373 O O . LEU A 1 177 ? 1.671 13.104 -7.204 1.00 94.38 177 LEU A O 1
ATOM 1377 N N . GLY A 1 178 ? -0.087 11.749 -6.852 1.00 90.50 178 GLY A N 1
ATOM 1378 C CA . GLY A 1 178 ? -0.823 12.701 -6.018 1.00 90.50 178 GLY A CA 1
ATOM 1379 C C . GLY A 1 178 ? -0.221 12.805 -4.606 1.00 90.50 178 GLY A C 1
ATOM 1380 O O . GLY A 1 178 ? 0.594 11.961 -4.229 1.00 90.50 178 GLY A O 1
ATOM 1381 N N . PRO A 1 179 ? -0.633 13.790 -3.785 1.00 91.12 179 PRO A N 1
ATOM 1382 C CA . PRO A 1 179 ? -0.049 14.024 -2.459 1.00 91.12 179 PRO A CA 1
ATOM 1383 C C . PRO A 1 179 ? -0.060 12.798 -1.529 1.00 91.12 179 PRO A C 1
ATOM 1385 O O . PRO A 1 179 ? 0.926 12.549 -0.831 1.00 91.12 179 PRO A O 1
ATOM 1388 N N . GLY A 1 180 ? -1.138 12.008 -1.554 1.00 92.19 180 GLY A N 1
ATOM 1389 C CA . GLY A 1 180 ? -1.259 10.765 -0.786 1.00 92.19 180 GLY A CA 1
ATOM 1390 C C . GLY A 1 180 ? -0.246 9.707 -1.198 1.00 92.19 180 GLY A C 1
ATOM 1391 O O . GLY A 1 180 ? 0.487 9.185 -0.364 1.00 92.19 180 GLY A O 1
ATOM 1392 N N . LEU A 1 181 ? -0.141 9.447 -2.502 1.00 96.06 181 LEU A N 1
ATOM 1393 C CA . LEU A 1 181 ? 0.806 8.478 -3.057 1.00 96.06 181 LEU A CA 1
ATOM 1394 C C . LEU A 1 181 ? 2.265 8.927 -2.906 1.00 96.06 181 LEU A C 1
ATOM 1396 O O . LEU A 1 181 ? 3.122 8.086 -2.655 1.00 96.06 181 LEU A O 1
ATOM 1400 N N . CYS A 1 182 ? 2.555 10.229 -2.996 1.00 95.00 182 CYS A N 1
ATOM 1401 C CA . CYS A 1 182 ? 3.870 10.773 -2.638 1.00 95.00 182 CYS A CA 1
ATOM 1402 C C . CYS A 1 182 ? 4.194 10.497 -1.166 1.00 95.00 182 CYS A C 1
ATOM 1404 O O . CYS A 1 182 ? 5.287 10.039 -0.844 1.00 95.00 182 CYS A O 1
ATOM 1406 N N . SER A 1 183 ? 3.227 10.738 -0.276 1.00 94.00 183 SER A N 1
ATOM 1407 C CA . SER A 1 183 ? 3.395 10.476 1.156 1.00 94.00 183 SER A CA 1
ATOM 1408 C C . SER A 1 183 ? 3.616 8.987 1.419 1.00 94.00 183 SER A C 1
ATOM 1410 O O . SER A 1 183 ? 4.526 8.639 2.161 1.00 94.00 183 SER A O 1
ATOM 1412 N N . LEU A 1 184 ? 2.865 8.108 0.749 1.00 96.38 184 LEU A N 1
ATOM 1413 C CA . LEU A 1 184 ? 3.054 6.660 0.817 1.00 96.38 184 LEU A CA 1
ATOM 1414 C C . LEU A 1 184 ? 4.432 6.228 0.307 1.00 96.38 184 LEU A C 1
ATOM 1416 O O . LEU A 1 184 ? 5.101 5.449 0.977 1.00 96.38 184 LEU A O 1
ATOM 1420 N N . ALA A 1 185 ? 4.881 6.734 -0.843 1.00 95.88 185 ALA A N 1
ATOM 1421 C CA . ALA A 1 185 ? 6.198 6.407 -1.387 1.00 95.88 185 ALA A CA 1
ATOM 1422 C C . ALA A 1 185 ? 7.328 6.804 -0.419 1.00 95.88 185 ALA A C 1
ATOM 1424 O O . ALA A 1 185 ? 8.277 6.041 -0.237 1.00 95.88 185 ALA A O 1
ATOM 1425 N N . ASN A 1 186 ? 7.187 7.952 0.252 1.00 93.31 186 ASN A N 1
ATOM 1426 C CA . ASN A 1 186 ? 8.127 8.409 1.276 1.00 93.31 186 ASN A CA 1
ATOM 1427 C C . ASN A 1 186 ? 8.064 7.539 2.541 1.00 93.31 186 ASN A C 1
ATOM 1429 O O . ASN A 1 186 ? 9.105 7.119 3.051 1.00 93.31 186 ASN A O 1
ATOM 1433 N N . VAL A 1 187 ? 6.854 7.223 3.025 1.00 93.50 187 VAL A N 1
ATOM 1434 C CA . VAL A 1 187 ? 6.639 6.321 4.170 1.00 93.50 187 VAL A CA 1
ATOM 1435 C C . VAL A 1 187 ? 7.285 4.971 3.894 1.00 93.50 187 VAL A C 1
ATOM 1437 O O . VAL A 1 187 ? 8.026 4.490 4.735 1.00 93.50 187 VAL A O 1
ATOM 1440 N N . LEU A 1 188 ? 7.082 4.386 2.718 1.00 94.88 188 LEU A N 1
ATOM 1441 C CA . LEU A 1 188 ? 7.632 3.077 2.363 1.00 94.88 188 LEU A CA 1
ATOM 1442 C C . LEU A 1 188 ? 9.088 3.127 1.874 1.00 94.88 188 LEU A C 1
ATOM 1444 O O . LEU A 1 188 ? 9.639 2.094 1.503 1.00 94.88 188 LEU A O 1
ATOM 1448 N N . CYS A 1 189 ? 9.714 4.308 1.865 1.00 93.81 189 CYS A N 1
ATOM 1449 C CA . CYS A 1 189 ? 11.081 4.515 1.386 1.00 93.81 189 CYS A CA 1
ATOM 1450 C C . CYS A 1 189 ? 11.336 3.914 -0.009 1.00 93.81 189 CYS A C 1
ATOM 1452 O O . CYS A 1 189 ? 12.384 3.313 -0.247 1.00 93.81 189 CYS A O 1
ATOM 1454 N N . VAL A 1 190 ? 10.385 4.079 -0.935 1.00 95.50 190 VAL A N 1
ATOM 1455 C CA . VAL A 1 190 ? 10.518 3.588 -2.316 1.00 95.50 190 VAL A CA 1
ATOM 1456 C C . VAL A 1 190 ? 11.758 4.212 -2.959 1.00 95.50 190 VAL A C 1
ATOM 1458 O O . VAL A 1 190 ? 11.877 5.439 -3.000 1.00 95.50 190 VAL A O 1
ATOM 1461 N N . ASP A 1 191 ? 12.679 3.391 -3.484 1.00 94.81 191 ASP A N 1
ATOM 1462 C CA . ASP A 1 191 ? 13.890 3.917 -4.125 1.00 94.81 191 ASP A CA 1
ATOM 1463 C C . ASP A 1 191 ? 13.498 4.786 -5.341 1.00 94.81 191 ASP A C 1
ATOM 1465 O O . ASP A 1 191 ? 12.818 4.307 -6.260 1.00 94.81 191 ASP A O 1
ATOM 1469 N N . PRO A 1 192 ? 13.924 6.063 -5.398 1.00 94.88 192 PRO A N 1
ATOM 1470 C CA . PRO A 1 192 ? 13.531 6.966 -6.477 1.00 94.88 192 PRO A CA 1
ATOM 1471 C C . PRO A 1 192 ? 13.930 6.471 -7.870 1.00 94.88 192 PRO A C 1
ATOM 1473 O O . PRO A 1 192 ? 13.285 6.824 -8.858 1.00 94.88 192 PRO A O 1
ATOM 1476 N N . ARG A 1 193 ? 14.983 5.650 -7.982 1.00 95.75 193 ARG A N 1
ATOM 1477 C CA . ARG A 1 193 ? 15.434 5.089 -9.261 1.00 95.75 193 ARG A CA 1
ATOM 1478 C C . ARG A 1 193 ? 14.510 3.973 -9.724 1.00 95.75 193 ARG A C 1
ATOM 1480 O O . ARG A 1 193 ? 14.172 3.950 -10.906 1.00 95.75 193 ARG A O 1
ATOM 1487 N N . LEU A 1 194 ? 14.056 3.117 -8.803 1.00 96.50 194 LEU A N 1
ATOM 1488 C CA . LEU A 1 194 ? 13.023 2.114 -9.083 1.00 96.50 194 LEU A CA 1
ATOM 1489 C C . LEU A 1 194 ? 11.746 2.788 -9.570 1.00 96.50 194 LEU A C 1
ATOM 1491 O O . LEU A 1 194 ? 11.258 2.463 -10.652 1.00 96.50 194 LEU A O 1
ATOM 1495 N N . LEU A 1 195 ? 11.260 3.788 -8.828 1.00 96.38 195 LEU A N 1
ATOM 1496 C CA . LEU A 1 195 ? 10.068 4.536 -9.217 1.00 96.38 195 LEU A CA 1
ATOM 1497 C C . LEU A 1 195 ? 10.244 5.198 -10.588 1.00 96.38 195 LEU A C 1
ATOM 1499 O O . LEU A 1 195 ? 9.349 5.133 -11.422 1.00 96.38 195 LEU A O 1
ATOM 1503 N N . ARG A 1 196 ? 11.411 5.783 -10.873 1.00 95.69 196 ARG A N 1
ATOM 1504 C CA . ARG A 1 196 ? 11.682 6.416 -12.169 1.00 95.69 196 ARG A CA 1
ATOM 1505 C C . ARG A 1 196 ? 11.636 5.425 -13.332 1.00 95.69 196 ARG A C 1
ATOM 1507 O O . ARG A 1 196 ? 11.001 5.709 -14.345 1.00 95.69 196 ARG A O 1
ATOM 1514 N N . VAL A 1 197 ? 12.294 4.275 -13.192 1.00 95.81 197 VAL A N 1
ATOM 1515 C CA . VAL A 1 197 ? 12.331 3.223 -14.222 1.00 95.81 197 VAL A CA 1
ATOM 1516 C C . VAL A 1 197 ? 10.960 2.562 -14.403 1.00 95.81 197 VAL A C 1
ATOM 1518 O O . VAL A 1 197 ? 10.581 2.208 -15.523 1.00 95.81 197 VAL A O 1
ATOM 1521 N N . ALA A 1 198 ? 10.188 2.426 -13.326 1.00 95.25 198 ALA A N 1
ATOM 1522 C CA . ALA A 1 198 ? 8.791 2.017 -13.379 1.00 95.25 198 ALA A CA 1
ATOM 1523 C C . ALA A 1 198 ? 7.924 3.028 -14.140 1.00 95.25 198 ALA A C 1
ATOM 1525 O O . ALA A 1 198 ? 7.188 2.656 -15.054 1.00 95.25 198 ALA A O 1
ATOM 1526 N N . SER A 1 199 ? 8.069 4.316 -13.827 1.00 93.88 199 SER A N 1
ATOM 1527 C CA . SER A 1 199 ? 7.316 5.403 -14.454 1.00 93.88 199 SER A CA 1
ATOM 1528 C C . SER A 1 199 ? 7.550 5.509 -15.956 1.00 93.88 199 SER A C 1
ATOM 1530 O O . SER A 1 199 ? 6.610 5.814 -16.681 1.00 93.88 199 SER A O 1
ATOM 1532 N N . SER A 1 200 ? 8.750 5.199 -16.456 1.00 91.31 200 SER A N 1
ATOM 1533 C CA . SER A 1 200 ? 9.016 5.171 -17.903 1.00 91.31 200 SER A CA 1
ATOM 1534 C C . SER A 1 200 ? 8.223 4.095 -18.658 1.00 91.31 200 SER A C 1
ATOM 1536 O O . SER A 1 200 ? 7.991 4.248 -19.854 1.00 91.31 200 SER A O 1
ATOM 1538 N N . ALA A 1 201 ? 7.803 3.025 -17.978 1.00 88.00 201 ALA A N 1
ATOM 1539 C CA . ALA A 1 201 ? 6.947 1.975 -18.534 1.00 88.00 201 ALA A CA 1
ATOM 1540 C C . ALA A 1 201 ? 5.455 2.178 -18.197 1.00 88.00 201 ALA A C 1
ATOM 1542 O O . ALA A 1 201 ? 4.606 1.406 -18.648 1.00 88.00 201 ALA A O 1
ATOM 1543 N N . SER A 1 202 ? 5.124 3.198 -17.399 1.00 89.88 202 SER A N 1
ATOM 1544 C CA . SER A 1 202 ? 3.763 3.482 -16.950 1.00 89.88 202 SER A CA 1
ATOM 1545 C C . SER A 1 202 ? 2.956 4.165 -18.056 1.00 89.88 202 SER A C 1
ATOM 1547 O O . SER A 1 202 ? 3.407 5.169 -18.611 1.00 89.88 202 SER A O 1
ATOM 1549 N N . PRO A 1 203 ? 1.748 3.670 -18.379 1.00 86.25 203 PRO A N 1
ATOM 1550 C CA . PRO A 1 203 ? 0.856 4.363 -19.297 1.00 86.25 203 PRO A CA 1
ATOM 1551 C C . PRO A 1 203 ? 0.470 5.754 -18.780 1.00 86.25 203 PRO A C 1
ATOM 1553 O O . PRO A 1 203 ? 0.305 5.962 -17.576 1.00 86.25 203 PRO A O 1
ATOM 1556 N N . ASP A 1 204 ? 0.243 6.692 -19.695 1.00 84.00 204 ASP A N 1
ATOM 1557 C CA . ASP A 1 204 ? -0.337 7.991 -19.354 1.00 84.00 204 ASP A CA 1
ATOM 1558 C C . ASP A 1 204 ? -1.784 7.847 -18.833 1.00 84.00 204 ASP A C 1
ATOM 1560 O O . ASP A 1 204 ? -2.558 7.025 -19.333 1.00 84.00 204 ASP A O 1
ATOM 1564 N N . VAL A 1 205 ? -2.158 8.663 -17.838 1.00 76.19 205 VAL A N 1
ATOM 1565 C CA . VAL A 1 205 ? -3.469 8.592 -17.162 1.00 76.19 205 VAL A CA 1
ATOM 1566 C C . VAL A 1 205 ? -4.615 8.877 -18.126 1.00 76.19 205 VAL A C 1
ATOM 1568 O O . VAL A 1 205 ? -5.630 8.180 -18.099 1.00 76.19 205 VAL A O 1
ATOM 1571 N N . GLN A 1 206 ? -4.474 9.891 -18.980 1.00 75.31 206 GLN A N 1
ATOM 1572 C CA . GLN A 1 206 ? -5.544 10.304 -19.887 1.00 75.31 206 GLN A CA 1
ATOM 1573 C C . GLN A 1 206 ? -5.755 9.244 -20.964 1.00 75.31 206 GLN A C 1
ATOM 1575 O O . GLN A 1 206 ? -6.885 8.824 -21.217 1.00 75.31 206 GLN A O 1
ATOM 1580 N N . SER A 1 207 ? -4.655 8.751 -21.529 1.00 70.62 207 SER A N 1
ATOM 1581 C CA . SER A 1 207 ? -4.676 7.687 -22.535 1.00 70.62 207 SER A CA 1
ATOM 1582 C C . SER A 1 207 ? -5.269 6.388 -21.976 1.00 70.62 207 SER A C 1
ATOM 1584 O O . SER A 1 207 ? -6.076 5.725 -22.632 1.00 70.62 207 SER A O 1
ATOM 1586 N N . HIS A 1 208 ? -4.915 6.032 -20.736 1.00 71.56 208 HIS A N 1
ATOM 1587 C CA . HIS A 1 208 ? -5.454 4.855 -20.053 1.00 71.56 208 HIS A CA 1
ATOM 1588 C C . HIS A 1 208 ? -6.945 5.000 -19.743 1.00 71.56 208 HIS A C 1
ATOM 1590 O O . HIS A 1 208 ? -7.713 4.084 -20.036 1.00 71.56 208 HIS A O 1
ATOM 1596 N N . SER A 1 209 ? -7.366 6.165 -19.244 1.00 71.94 209 SER A N 1
ATOM 1597 C CA . SER A 1 209 ? -8.772 6.469 -18.963 1.00 71.94 209 SER A CA 1
ATOM 1598 C C . SER A 1 209 ? -9.635 6.382 -20.225 1.00 71.94 209 SER A C 1
ATOM 1600 O O . SER A 1 209 ? -10.670 5.718 -20.223 1.00 71.94 209 SER A O 1
ATOM 1602 N N . GLN A 1 210 ? -9.176 6.943 -21.347 1.00 71.75 210 GLN A N 1
ATOM 1603 C CA . GLN A 1 210 ? -9.884 6.848 -22.628 1.00 71.75 210 GLN A CA 1
ATOM 1604 C C . GLN A 1 210 ? -10.001 5.399 -23.118 1.00 71.75 210 GLN A C 1
ATOM 1606 O O . GLN A 1 210 ? -11.088 4.953 -23.492 1.00 71.75 210 GLN A O 1
ATOM 1611 N N . ALA A 1 211 ? -8.909 4.629 -23.071 1.00 70.81 211 ALA A N 1
ATOM 1612 C CA . ALA A 1 211 ? -8.936 3.212 -23.429 1.00 70.81 211 ALA A CA 1
ATOM 1613 C C . ALA A 1 211 ? -9.854 2.402 -22.495 1.00 70.81 211 ALA A C 1
ATOM 1615 O O . ALA A 1 211 ? -10.543 1.479 -22.938 1.00 70.81 211 ALA A O 1
ATOM 1616 N N . HIS A 1 212 ? -9.898 2.749 -21.205 1.00 71.19 212 HIS A N 1
ATOM 1617 C CA . HIS A 1 212 ? -10.800 2.136 -20.238 1.00 71.19 212 HIS A CA 1
ATOM 1618 C C . HIS A 1 212 ? -12.260 2.425 -20.568 1.00 71.19 212 HIS A C 1
ATOM 1620 O O . HIS A 1 212 ? -13.051 1.485 -20.648 1.00 71.19 212 HIS A O 1
ATOM 1626 N N . GLN A 1 213 ? -12.595 3.693 -20.809 1.00 74.25 213 GLN A N 1
ATOM 1627 C CA . GLN A 1 213 ? -13.938 4.130 -21.179 1.00 74.25 213 GLN A CA 1
ATOM 1628 C C . GLN A 1 213 ? -14.421 3.443 -22.458 1.00 74.25 213 GLN A C 1
ATOM 1630 O O . GLN A 1 213 ? -15.561 2.994 -22.507 1.00 74.25 213 GLN A O 1
ATOM 1635 N N . GLN A 1 214 ? -13.555 3.283 -23.462 1.00 74.00 214 GLN A N 1
ATOM 1636 C CA . GLN A 1 214 ? -13.886 2.559 -24.693 1.00 74.00 214 GLN A CA 1
ATOM 1637 C C . GLN A 1 214 ? -14.149 1.068 -24.452 1.00 74.00 214 GLN A C 1
ATOM 1639 O O . GLN A 1 214 ? -15.084 0.503 -25.012 1.00 74.00 214 GLN A O 1
ATOM 1644 N N . LYS A 1 215 ? -13.350 0.403 -23.610 1.00 74.50 215 LYS A N 1
ATOM 1645 C CA . LYS A 1 215 ? -13.605 -1.006 -23.274 1.00 74.50 215 LYS A CA 1
ATOM 1646 C C . LYS A 1 215 ? -14.875 -1.170 -22.442 1.00 74.50 215 LYS A C 1
ATOM 1648 O O . LYS A 1 215 ? -15.618 -2.124 -22.657 1.00 74.50 215 LYS A O 1
ATOM 1653 N N . LEU A 1 216 ? -15.122 -0.254 -21.505 1.00 73.19 216 LEU A N 1
ATOM 1654 C CA . LEU A 1 216 ? -16.347 -0.232 -20.711 1.00 73.19 216 LEU A CA 1
ATOM 1655 C C . LEU A 1 216 ? -17.563 -0.021 -21.603 1.00 73.19 216 LEU A C 1
ATOM 1657 O O . LEU A 1 216 ? -18.520 -0.773 -21.479 1.00 73.19 216 LEU A O 1
ATOM 1661 N N . SER A 1 217 ? -17.523 0.934 -22.533 1.00 79.69 217 SER A N 1
ATOM 1662 C CA . SER A 1 217 ? -18.638 1.166 -23.451 1.00 79.69 217 SER A CA 1
ATOM 1663 C C . SER A 1 217 ? -18.899 -0.055 -24.333 1.00 79.69 217 SER A C 1
ATOM 1665 O O . SER A 1 217 ? -20.044 -0.486 -24.441 1.00 79.69 217 SER A O 1
ATOM 1667 N N . GLN A 1 218 ? -17.857 -0.686 -24.883 1.00 81.50 218 GLN A N 1
ATOM 1668 C CA . GLN A 1 218 ? -17.988 -1.934 -25.644 1.00 81.50 218 GLN A CA 1
ATOM 1669 C C . GLN A 1 218 ? -18.605 -3.061 -24.811 1.00 81.50 218 GLN A C 1
ATOM 1671 O O . GLN A 1 218 ? -19.492 -3.765 -25.290 1.00 81.50 218 GLN A O 1
ATOM 1676 N N . TRP A 1 219 ? -18.163 -3.220 -23.564 1.00 80.88 219 TRP A N 1
ATOM 1677 C CA . TRP A 1 219 ? -18.710 -4.218 -22.653 1.00 80.88 219 TRP A CA 1
ATOM 1678 C C . TRP A 1 219 ? -20.176 -3.934 -22.306 1.00 80.88 219 TRP A C 1
ATOM 1680 O O . TRP A 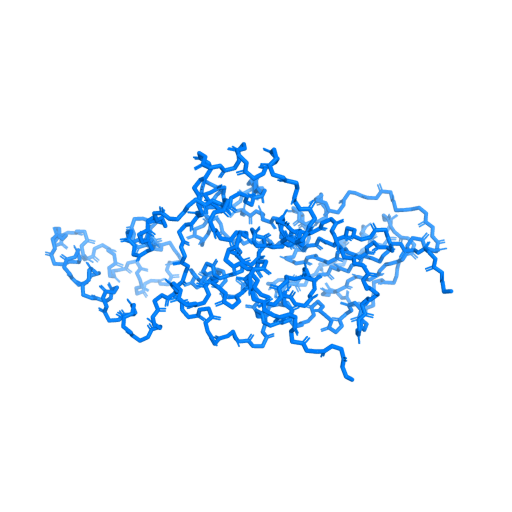1 219 ? -21.009 -4.833 -22.400 1.00 80.88 219 TRP A O 1
ATOM 1690 N N . ILE A 1 220 ? -20.511 -2.678 -21.993 1.00 81.25 220 ILE A N 1
ATOM 1691 C CA . ILE A 1 220 ? -21.887 -2.240 -21.735 1.00 81.25 220 ILE A CA 1
ATOM 1692 C C . ILE A 1 220 ? -22.762 -2.531 -22.956 1.00 81.25 220 ILE A C 1
ATOM 1694 O O . ILE A 1 220 ? -23.857 -3.060 -22.799 1.00 81.25 220 ILE A O 1
ATOM 1698 N N . HIS A 1 221 ? -22.288 -2.261 -24.175 1.00 83.75 221 HIS A N 1
ATOM 1699 C CA . HIS A 1 221 ? -23.040 -2.557 -25.396 1.00 83.75 221 HIS A CA 1
ATOM 1700 C C . HIS A 1 221 ? -23.355 -4.049 -25.567 1.00 83.75 221 HIS A C 1
ATOM 1702 O O . HIS A 1 221 ? -24.427 -4.370 -26.077 1.00 83.75 221 HIS A O 1
ATOM 1708 N N . GLN A 1 222 ? -22.471 -4.942 -25.113 1.00 85.56 222 GLN A N 1
ATOM 1709 C CA . GLN A 1 222 ? -22.638 -6.397 -25.204 1.00 85.56 222 GLN A CA 1
ATOM 1710 C C . GLN A 1 222 ? -23.578 -6.990 -24.142 1.00 85.56 222 GLN A C 1
ATOM 1712 O O . GLN A 1 222 ? -23.937 -8.163 -24.248 1.00 85.56 222 GLN A O 1
ATOM 1717 N N . LEU A 1 223 ? -23.980 -6.224 -23.122 1.00 84.50 223 LEU A N 1
ATOM 1718 C CA . LEU A 1 223 ? -24.915 -6.710 -22.107 1.00 84.50 223 LEU A CA 1
ATOM 1719 C C . LEU A 1 223 ? -26.343 -6.850 -22.671 1.00 84.50 223 LEU A C 1
ATOM 1721 O O . LEU A 1 223 ? -26.800 -5.944 -23.380 1.00 84.50 223 LEU A O 1
ATOM 1725 N N . PRO A 1 224 ? -27.076 -7.925 -22.318 1.00 89.00 224 PRO A N 1
ATOM 1726 C CA . PRO A 1 224 ? -28.513 -8.024 -22.564 1.00 89.00 224 PRO A CA 1
ATOM 1727 C C . PRO A 1 224 ? -29.274 -6.847 -21.944 1.00 89.00 224 PRO A C 1
ATOM 1729 O O . PRO A 1 224 ? -28.911 -6.366 -20.870 1.00 89.00 224 PRO A O 1
ATOM 1732 N N . ASP A 1 225 ? -30.361 -6.413 -22.581 1.00 90.31 225 ASP A N 1
ATOM 1733 C CA . ASP A 1 225 ? -31.117 -5.241 -22.116 1.00 90.31 225 ASP A CA 1
ATOM 1734 C C . ASP A 1 225 ? -31.715 -5.448 -20.715 1.00 90.31 225 ASP A C 1
ATOM 1736 O O . ASP A 1 225 ? -31.654 -4.549 -19.884 1.00 90.31 225 ASP A O 1
ATOM 1740 N N . VAL A 1 226 ? -32.137 -6.676 -20.387 1.00 85.31 226 VAL A N 1
ATOM 1741 C CA . VAL A 1 226 ? -32.606 -7.048 -19.037 1.00 85.31 226 VAL A CA 1
ATOM 1742 C C . VAL A 1 226 ? -31.534 -6.805 -17.965 1.00 85.31 226 VAL A C 1
ATOM 1744 O O . VAL A 1 226 ? -31.848 -6.348 -16.866 1.00 85.31 226 VAL A O 1
ATOM 1747 N N . ASP A 1 227 ? -30.262 -7.077 -18.272 1.00 80.25 227 ASP A N 1
ATOM 1748 C CA . ASP A 1 227 ? -29.157 -6.850 -17.337 1.00 80.25 227 ASP A CA 1
ATOM 1749 C C . ASP A 1 227 ? -28.825 -5.357 -17.216 1.00 80.25 227 ASP A C 1
ATOM 1751 O O . ASP A 1 227 ? -28.547 -4.881 -16.113 1.00 80.25 227 ASP A O 1
ATOM 1755 N N . LYS A 1 228 ? -28.887 -4.603 -18.324 1.00 83.12 228 LYS A N 1
ATOM 1756 C CA . LYS A 1 228 ? -28.707 -3.140 -18.317 1.00 83.12 228 LYS A CA 1
ATOM 1757 C C . LYS A 1 228 ? -29.768 -2.457 -17.459 1.00 83.12 228 LYS A C 1
ATOM 1759 O O . LYS A 1 228 ? -29.415 -1.669 -16.585 1.00 83.12 228 LYS A O 1
ATOM 1764 N N . ASP A 1 229 ? -31.038 -2.797 -17.665 1.00 86.12 229 ASP A N 1
ATOM 1765 C CA . ASP A 1 229 ? -32.164 -2.219 -16.927 1.00 86.12 229 ASP A CA 1
ATOM 1766 C C . ASP A 1 229 ? -32.059 -2.527 -15.432 1.00 86.12 229 ASP A C 1
ATOM 1768 O O . ASP A 1 229 ? -32.213 -1.636 -14.594 1.00 86.12 229 ASP A O 1
ATOM 1772 N N . ARG A 1 230 ? -31.705 -3.772 -15.082 1.00 83.88 230 ARG A N 1
ATOM 1773 C CA . ARG A 1 230 ? -31.480 -4.171 -13.687 1.00 83.88 230 ARG A CA 1
ATOM 1774 C C . ARG A 1 230 ? -30.368 -3.351 -13.031 1.00 83.88 230 ARG A C 1
ATOM 1776 O O . ARG A 1 230 ? -30.551 -2.873 -11.914 1.00 83.88 230 ARG A O 1
ATOM 1783 N N . LEU A 1 231 ? -29.231 -3.183 -13.710 1.00 77.94 231 LEU A N 1
ATOM 1784 C CA . LEU A 1 231 ? -28.090 -2.419 -13.193 1.00 77.94 231 LEU A CA 1
ATOM 1785 C C . LEU A 1 231 ? -28.414 -0.924 -13.046 1.00 77.94 231 LEU A C 1
ATOM 1787 O O . LEU A 1 231 ? -28.026 -0.313 -12.052 1.00 77.94 231 LEU A O 1
ATOM 1791 N N . LEU A 1 232 ? -29.148 -0.334 -13.995 1.00 82.25 232 LEU A N 1
ATOM 1792 C CA . LEU A 1 232 ? -29.578 1.066 -13.923 1.00 82.25 232 LEU A CA 1
ATOM 1793 C C . LEU A 1 232 ? -30.563 1.305 -12.772 1.00 82.25 232 LEU A C 1
ATOM 1795 O O . LEU A 1 232 ? -30.436 2.297 -12.056 1.00 82.25 232 LEU A O 1
ATOM 1799 N N . LEU A 1 233 ? -31.504 0.381 -12.549 1.00 81.12 233 LEU A N 1
ATOM 1800 C CA . LEU A 1 233 ? -32.422 0.445 -11.410 1.00 81.12 233 LEU A CA 1
ATOM 1801 C C . LEU A 1 233 ? -31.680 0.345 -10.070 1.00 81.12 233 LEU A C 1
ATOM 1803 O O . LEU A 1 233 ? -31.961 1.135 -9.173 1.00 81.12 233 LEU A O 1
ATOM 1807 N N . GLN A 1 234 ? -30.700 -0.558 -9.947 1.00 71.38 234 GLN A N 1
ATOM 1808 C CA . GLN A 1 234 ? -29.861 -0.667 -8.744 1.00 71.38 234 GLN A CA 1
ATOM 1809 C C . GLN A 1 234 ? -29.074 0.623 -8.469 1.00 71.38 234 GLN A C 1
ATOM 1811 O O . GLN A 1 234 ? -29.032 1.089 -7.330 1.00 71.38 234 GLN A O 1
ATOM 1816 N N . ALA A 1 235 ? -28.512 1.237 -9.515 1.00 70.12 235 ALA A N 1
ATOM 1817 C CA . ALA A 1 235 ? -27.775 2.493 -9.404 1.00 70.12 235 ALA A CA 1
ATOM 1818 C C . ALA A 1 235 ? -28.663 3.658 -8.930 1.00 70.12 235 ALA A C 1
ATOM 1820 O O . ALA A 1 235 ? -28.261 4.429 -8.061 1.00 70.12 235 ALA A O 1
ATOM 1821 N N . LEU A 1 236 ? -29.885 3.771 -9.465 1.00 73.94 236 LEU A N 1
ATOM 1822 C CA . LEU A 1 236 ? -30.850 4.811 -9.081 1.00 73.94 236 LEU A CA 1
ATOM 1823 C C . LEU A 1 236 ? -31.410 4.622 -7.665 1.00 73.94 236 LEU A C 1
ATOM 1825 O O . LEU A 1 236 ? -31.798 5.596 -7.027 1.00 73.94 236 LEU A O 1
ATOM 1829 N N . GLN A 1 237 ? -31.443 3.386 -7.166 1.00 74.38 237 GLN A N 1
ATOM 1830 C CA . GLN A 1 237 ? -31.877 3.067 -5.804 1.00 74.38 237 GLN A CA 1
ATOM 1831 C C . GLN A 1 237 ? -30.781 3.298 -4.750 1.00 74.38 237 GLN A C 1
ATOM 1833 O O . GLN A 1 237 ? -31.028 3.086 -3.566 1.00 74.38 237 GLN A O 1
ATOM 1838 N N . GLY A 1 238 ? -29.583 3.741 -5.154 1.00 52.53 238 GLY A N 1
ATOM 1839 C CA . GLY A 1 238 ? -28.470 3.993 -4.237 1.00 52.53 238 GLY A CA 1
ATOM 1840 C C . GLY A 1 238 ? -27.850 2.721 -3.654 1.00 52.53 238 GLY A C 1
ATOM 1841 O O . GLY A 1 238 ? -27.138 2.799 -2.656 1.00 52.53 238 GLY A O 1
ATOM 1842 N N . GLY A 1 239 ? -28.102 1.552 -4.255 1.00 51.44 239 GLY A N 1
ATOM 1843 C CA . GLY A 1 239 ? -27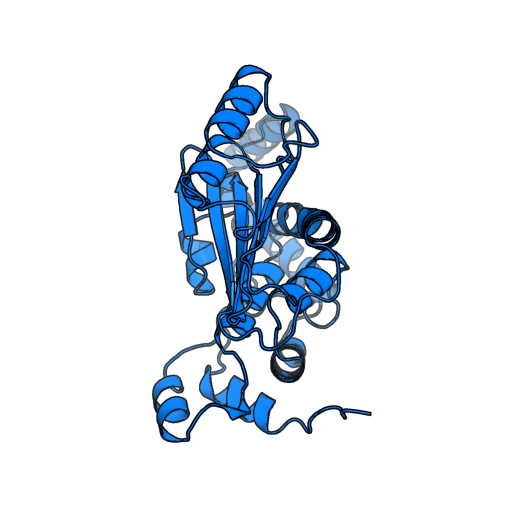.438 0.317 -3.854 1.00 51.44 239 GLY A CA 1
ATOM 1844 C C . GLY A 1 239 ? -25.937 0.429 -4.122 1.00 51.44 239 GLY A C 1
ATOM 1845 O O . GLY A 1 239 ? -25.519 0.543 -5.272 1.00 51.44 239 GLY A O 1
ATOM 1846 N N . ALA A 1 240 ? -25.120 0.384 -3.067 1.00 47.66 240 ALA A N 1
ATOM 1847 C CA . ALA A 1 240 ? -23.655 0.384 -3.162 1.00 47.66 240 ALA A CA 1
ATOM 1848 C C . ALA A 1 240 ? -23.096 -0.828 -3.945 1.00 47.66 240 ALA A C 1
ATOM 1850 O O . ALA A 1 240 ? -21.931 -0.837 -4.353 1.00 47.66 240 ALA A O 1
ATOM 1851 N N . GLU A 1 241 ? -23.942 -1.823 -4.206 1.00 45.91 241 GLU A N 1
ATOM 1852 C CA . GLU A 1 241 ? -23.641 -3.060 -4.911 1.00 45.91 241 GLU A CA 1
ATOM 1853 C C . GLU A 1 241 ? -23.700 -2.884 -6.435 1.00 45.91 241 GLU A C 1
ATOM 1855 O O . GLU A 1 241 ? -24.538 -3.461 -7.130 1.00 45.91 241 GLU A O 1
ATOM 1860 N N . PHE A 1 242 ? -22.761 -2.125 -7.002 1.00 50.47 242 PHE A N 1
ATOM 1861 C CA . PHE A 1 242 ? -22.364 -2.444 -8.372 1.00 50.47 242 PHE A CA 1
ATOM 1862 C C . PHE A 1 242 ? -21.606 -3.774 -8.308 1.00 50.47 242 PHE A C 1
ATOM 1864 O O . PHE A 1 242 ? -20.534 -3.807 -7.701 1.00 50.47 242 PHE A O 1
ATOM 1871 N N . PRO A 1 243 ? -22.119 -4.872 -8.899 1.00 45.50 243 PRO A N 1
ATOM 1872 C CA . PRO A 1 243 ? -21.475 -6.173 -8.777 1.00 45.50 243 PRO A CA 1
ATOM 1873 C C . PRO A 1 243 ? -20.023 -6.074 -9.245 1.00 45.50 243 PRO A C 1
ATOM 1875 O O . PRO A 1 243 ? -19.743 -5.399 -10.239 1.00 45.50 243 PRO A O 1
ATOM 1878 N N . GLU A 1 244 ? -19.105 -6.794 -8.591 1.00 43.09 244 GLU A N 1
ATOM 1879 C CA . GLU A 1 244 ? -17.678 -6.851 -8.960 1.00 43.09 244 GLU A CA 1
ATOM 1880 C C . GLU A 1 244 ? -17.444 -7.092 -10.466 1.00 43.09 244 GLU A C 1
ATOM 1882 O O . GLU A 1 244 ? -16.391 -6.765 -11.000 1.00 43.09 244 GLU A O 1
ATOM 1887 N N . ARG A 1 245 ? -18.424 -7.638 -11.198 1.00 41.97 245 ARG A N 1
ATOM 1888 C CA . ARG A 1 245 ? -18.389 -7.783 -12.663 1.00 41.97 245 ARG A CA 1
ATOM 1889 C C . ARG A 1 245 ? -18.324 -6.450 -13.426 1.00 41.97 245 ARG A C 1
ATOM 1891 O O . ARG A 1 245 ? -17.725 -6.440 -14.494 1.00 41.97 245 ARG A O 1
ATOM 1898 N N . VAL A 1 246 ? -18.908 -5.371 -12.897 1.00 48.00 246 VAL A N 1
ATOM 1899 C CA . VAL A 1 246 ? -18.893 -4.009 -13.474 1.00 48.00 246 VAL A CA 1
ATOM 1900 C C . VAL A 1 246 ? -17.644 -3.242 -13.025 1.00 48.00 246 VAL A C 1
ATOM 1902 O O . VAL A 1 246 ? -17.053 -2.514 -13.816 1.00 48.00 246 VAL A O 1
ATOM 1905 N N . ARG A 1 247 ? -17.218 -3.435 -11.767 1.00 46.59 247 ARG A N 1
ATOM 1906 C CA . ARG A 1 247 ? -16.007 -2.817 -11.189 1.00 46.59 247 ARG A CA 1
ATOM 1907 C C . ARG A 1 247 ? -14.721 -3.568 -11.494 1.00 46.59 247 ARG A C 1
ATOM 1909 O O . ARG A 1 247 ? -13.640 -3.052 -11.210 1.00 46.59 247 ARG A O 1
ATOM 1916 N N . ARG A 1 248 ? -14.810 -4.779 -12.059 1.00 42.66 248 ARG A N 1
ATOM 1917 C CA . ARG A 1 248 ? -13.645 -5.514 -12.543 1.00 42.66 248 ARG A CA 1
ATOM 1918 C C . ARG A 1 248 ? -12.883 -4.543 -13.428 1.00 42.66 248 ARG A C 1
ATOM 1920 O O . ARG A 1 248 ? -13.440 -4.110 -14.440 1.00 42.66 248 ARG A O 1
ATOM 1927 N N . PRO A 1 249 ? -11.623 -4.217 -13.105 1.00 44.06 249 PRO A N 1
ATOM 1928 C CA . PRO A 1 249 ? -10.783 -3.623 -14.111 1.00 44.06 249 PRO A CA 1
ATOM 1929 C C . PRO A 1 249 ? -10.771 -4.641 -15.249 1.00 44.06 249 PRO A C 1
ATOM 1931 O O . PRO A 1 249 ? -10.198 -5.728 -15.128 1.00 44.06 249 PRO A O 1
ATOM 1934 N N . LEU A 1 250 ? -11.454 -4.313 -16.354 1.00 40.94 250 LEU A N 1
ATOM 1935 C CA . LEU A 1 250 ? -11.096 -4.846 -17.660 1.00 40.94 250 LEU A CA 1
ATOM 1936 C C . LEU A 1 250 ? -9.568 -4.846 -17.675 1.00 40.94 250 LEU A C 1
ATOM 1938 O O . LEU A 1 250 ? -8.998 -3.822 -17.296 1.00 40.94 250 LEU A O 1
ATOM 1942 N N . PRO A 1 251 ? -8.895 -5.959 -18.010 1.00 41.72 251 PRO A N 1
ATOM 1943 C CA . PRO A 1 251 ? -7.443 -6.037 -17.943 1.00 41.72 251 PRO A CA 1
ATOM 1944 C C . PRO A 1 251 ? -6.867 -4.911 -18.808 1.00 41.72 251 PRO A C 1
ATOM 1946 O O . PRO A 1 251 ? -6.893 -4.938 -20.042 1.00 41.72 251 PRO A O 1
ATOM 1949 N N . LEU A 1 252 ? -6.488 -3.832 -18.136 1.00 43.25 252 LEU A N 1
ATOM 1950 C CA . LEU A 1 252 ? -6.038 -2.576 -18.725 1.00 43.25 252 LEU A CA 1
ATOM 1951 C C . LEU A 1 252 ? -4.610 -2.293 -18.325 1.00 43.25 252 LEU A C 1
ATOM 1953 O O . LEU A 1 252 ? -3.896 -1.648 -19.081 1.00 43.25 252 LEU A O 1
ATOM 1957 N N . SER A 1 253 ? -4.177 -2.835 -17.192 1.00 50.72 253 SER A N 1
ATOM 1958 C CA . SER A 1 253 ? -2.764 -3.047 -16.978 1.00 50.72 253 SER A CA 1
ATOM 1959 C C . SER A 1 253 ? -2.417 -4.388 -17.622 1.00 50.72 253 SER A C 1
ATOM 1961 O O . SER A 1 253 ? -2.823 -5.453 -17.151 1.00 50.72 253 SER A O 1
ATOM 1963 N N . ARG A 1 254 ? -1.783 -4.327 -18.799 1.00 52.09 254 ARG A N 1
ATOM 1964 C CA . ARG A 1 254 ? -1.122 -5.501 -19.376 1.00 52.09 254 ARG A CA 1
ATOM 1965 C C . ARG A 1 254 ? -0.082 -5.962 -18.354 1.00 52.09 254 ARG A C 1
ATOM 1967 O O . ARG A 1 254 ? 0.554 -5.118 -17.726 1.00 52.09 254 ARG A O 1
ATOM 1974 N N . ALA A 1 255 ? 0.062 -7.275 -18.176 1.00 54.94 255 ALA A N 1
ATOM 1975 C CA . ALA A 1 255 ? 1.191 -7.805 -17.421 1.00 54.94 255 ALA A CA 1
ATOM 1976 C C . ALA A 1 255 ? 2.471 -7.165 -17.974 1.00 54.94 255 ALA A C 1
ATOM 1978 O O . ALA A 1 255 ? 2.612 -7.045 -19.197 1.00 54.94 255 ALA A O 1
ATOM 1979 N N . SER A 1 256 ? 3.347 -6.692 -17.088 1.00 63.22 256 SER A N 1
ATOM 1980 C CA . SER A 1 256 ? 4.661 -6.259 -17.538 1.00 63.22 256 SER A CA 1
ATOM 1981 C C . SER A 1 256 ? 5.339 -7.465 -18.183 1.00 63.22 256 SER A C 1
ATOM 1983 O O . SER A 1 256 ? 5.239 -8.582 -17.682 1.00 63.22 256 SER A O 1
ATOM 1985 N N . HIS A 1 257 ? 5.992 -7.263 -19.322 1.00 76.00 257 HIS A N 1
ATOM 1986 C CA . HIS A 1 257 ? 6.863 -8.290 -19.898 1.00 76.00 257 HIS A CA 1
ATOM 1987 C C . HIS A 1 257 ? 8.286 -8.202 -19.329 1.00 76.00 257 HIS A C 1
ATOM 1989 O O . HIS A 1 257 ? 9.149 -8.979 -19.723 1.00 76.00 257 HIS A O 1
ATOM 1995 N N . ARG A 1 258 ? 8.540 -7.233 -18.440 1.00 91.81 258 ARG A N 1
ATOM 1996 C CA . ARG A 1 258 ? 9.840 -7.004 -17.817 1.00 91.81 258 ARG A CA 1
ATOM 1997 C C . ARG A 1 258 ? 10.009 -7.945 -16.622 1.00 91.81 258 ARG A C 1
ATOM 1999 O O . ARG A 1 258 ? 9.110 -8.054 -15.787 1.00 91.81 258 ARG A O 1
ATOM 2006 N N . SER A 1 259 ? 11.164 -8.602 -16.543 1.00 94.81 259 SER A N 1
ATOM 2007 C CA . SER A 1 259 ? 11.549 -9.365 -15.353 1.00 94.81 259 SER A CA 1
ATOM 2008 C C . SER A 1 259 ? 11.882 -8.426 -14.189 1.00 94.81 259 SER A C 1
ATOM 2010 O O . SER A 1 259 ? 12.269 -7.269 -14.393 1.00 94.81 259 SER A O 1
ATOM 2012 N N . VAL A 1 260 ? 11.776 -8.916 -12.954 1.00 95.94 260 VAL A N 1
ATOM 2013 C CA . VAL A 1 260 ? 12.200 -8.152 -11.770 1.00 95.94 260 VAL A CA 1
ATOM 2014 C C . VAL A 1 260 ? 13.694 -7.819 -11.853 1.00 95.94 260 VAL A C 1
ATOM 2016 O O . VAL A 1 260 ? 14.092 -6.687 -11.566 1.00 95.94 260 VAL A O 1
ATOM 2019 N N . ALA A 1 261 ? 14.511 -8.755 -12.345 1.00 96.25 261 ALA A N 1
ATOM 2020 C CA . ALA A 1 261 ? 15.936 -8.540 -12.574 1.00 96.25 261 ALA A CA 1
ATOM 2021 C C . ALA A 1 261 ? 16.218 -7.372 -13.537 1.00 96.25 261 ALA A C 1
ATOM 2023 O O . ALA A 1 261 ? 17.082 -6.538 -13.263 1.00 96.25 261 ALA A O 1
ATOM 2024 N N . ASP A 1 262 ? 15.480 -7.263 -14.645 1.00 95.62 262 ASP A N 1
ATOM 2025 C CA . ASP A 1 262 ? 15.665 -6.176 -15.613 1.00 95.62 262 ASP A CA 1
ATOM 2026 C C . ASP A 1 262 ? 15.284 -4.811 -15.038 1.00 95.62 262 ASP A C 1
ATOM 2028 O O . ASP A 1 262 ? 15.978 -3.823 -15.291 1.00 95.62 262 ASP A O 1
ATOM 2032 N N . LEU A 1 263 ? 14.215 -4.748 -14.235 1.00 96.12 263 LEU A N 1
ATOM 2033 C CA . LEU A 1 263 ? 13.853 -3.538 -13.494 1.00 96.12 263 LEU A CA 1
ATOM 2034 C C . LEU A 1 263 ? 14.990 -3.113 -12.553 1.00 96.12 263 LEU A C 1
ATOM 2036 O O . LEU A 1 263 ? 15.403 -1.951 -12.583 1.00 96.12 263 LEU A O 1
ATOM 2040 N N . LEU A 1 264 ? 15.515 -4.047 -11.756 1.00 96.88 264 LEU A N 1
ATOM 2041 C CA . LEU A 1 264 ? 16.592 -3.788 -10.798 1.00 96.88 264 LEU A CA 1
ATOM 2042 C C . LEU A 1 264 ? 17.879 -3.334 -11.494 1.00 96.88 264 LEU A C 1
ATOM 2044 O O . LEU A 1 264 ? 18.446 -2.313 -11.111 1.00 96.88 264 LEU A O 1
ATOM 2048 N N . ARG A 1 265 ? 18.304 -4.012 -12.568 1.00 95.69 265 ARG A N 1
ATOM 2049 C CA . ARG A 1 265 ? 19.481 -3.614 -13.365 1.00 95.69 265 ARG A CA 1
ATOM 2050 C C . ARG A 1 265 ? 19.317 -2.223 -13.960 1.00 95.69 265 ARG A C 1
ATOM 2052 O O . ARG A 1 265 ? 20.225 -1.398 -13.864 1.00 95.69 265 ARG A O 1
ATOM 2059 N N . ALA A 1 266 ? 18.158 -1.947 -14.559 1.00 95.50 266 ALA A N 1
ATOM 2060 C CA . ALA A 1 266 ? 17.874 -0.639 -15.132 1.00 95.50 266 ALA A CA 1
ATOM 2061 C C . ALA A 1 266 ? 17.892 0.458 -14.057 1.00 95.50 266 ALA A C 1
ATOM 2063 O O . ALA A 1 266 ? 18.428 1.537 -14.303 1.00 95.50 266 ALA A O 1
ATOM 2064 N N . ALA A 1 267 ? 17.369 0.183 -12.858 1.00 95.88 267 ALA A N 1
ATOM 2065 C CA . ALA A 1 267 ? 17.397 1.113 -11.731 1.00 95.88 267 ALA A CA 1
ATOM 2066 C C . ALA A 1 267 ? 18.800 1.284 -11.123 1.00 95.88 267 ALA A C 1
ATOM 2068 O O . ALA A 1 267 ? 19.156 2.395 -10.738 1.00 95.88 267 ALA A O 1
ATOM 2069 N N . ALA A 1 268 ? 19.630 0.242 -11.082 1.00 94.25 268 ALA A N 1
ATOM 2070 C CA . ALA A 1 268 ? 21.026 0.339 -10.652 1.00 94.25 268 ALA A CA 1
ATOM 2071 C C . ALA A 1 268 ? 21.880 1.157 -11.643 1.00 94.25 268 ALA A C 1
ATOM 2073 O O . ALA A 1 268 ? 22.739 1.935 -11.232 1.00 94.25 268 ALA A O 1
ATOM 2074 N N . ALA A 1 269 ? 21.595 1.053 -12.948 1.00 93.25 269 ALA A N 1
ATOM 2075 C CA . ALA A 1 269 ? 22.256 1.833 -14.000 1.00 93.25 269 ALA A CA 1
ATOM 2076 C C . ALA A 1 269 ? 21.878 3.328 -13.990 1.00 93.25 269 ALA A C 1
ATOM 2078 O O . ALA A 1 269 ? 22.549 4.156 -14.612 1.00 93.25 269 ALA A O 1
ATOM 2079 N N . VAL A 1 270 ? 20.808 3.702 -13.285 1.00 92.12 270 VAL A N 1
ATOM 2080 C CA . VAL A 1 270 ? 20.489 5.104 -13.033 1.00 92.12 270 VAL A CA 1
ATOM 2081 C C . VAL A 1 270 ? 21.528 5.698 -12.086 1.00 92.12 270 VAL A C 1
ATOM 2083 O O . VAL A 1 270 ? 21.609 5.312 -10.920 1.00 92.12 270 VAL A O 1
ATOM 2086 N N . ALA A 1 271 ? 22.250 6.717 -12.561 1.00 75.69 271 ALA A N 1
ATOM 2087 C CA . ALA A 1 271 ? 23.094 7.545 -11.707 1.00 75.69 271 ALA A CA 1
ATOM 2088 C C . ALA A 1 271 ? 22.296 8.021 -10.484 1.00 75.69 271 ALA A C 1
ATOM 2090 O O . ALA A 1 271 ? 21.184 8.544 -10.632 1.00 75.69 271 ALA A O 1
ATOM 2091 N N . ARG A 1 272 ? 22.862 7.842 -9.283 1.00 67.38 272 ARG A N 1
ATOM 2092 C CA . ARG A 1 272 ? 22.276 8.389 -8.056 1.00 67.38 272 ARG A CA 1
ATOM 2093 C C . ARG A 1 272 ? 22.099 9.889 -8.265 1.00 67.38 272 ARG A C 1
ATOM 2095 O O . ARG A 1 272 ? 23.075 10.602 -8.488 1.00 67.38 272 ARG A O 1
ATOM 2102 N N . VAL A 1 273 ? 20.852 10.354 -8.243 1.00 56.09 273 VAL A N 1
ATOM 2103 C CA . VAL A 1 273 ? 20.588 11.791 -8.164 1.00 56.09 273 VAL A CA 1
ATOM 2104 C C . VAL A 1 273 ? 21.213 12.244 -6.846 1.00 56.09 273 VAL A C 1
ATOM 2106 O O . VAL A 1 273 ? 20.983 11.616 -5.814 1.00 56.09 273 VAL A O 1
ATOM 2109 N N . GLY A 1 274 ? 22.121 13.214 -6.944 1.00 44.22 274 GLY A N 1
ATOM 2110 C CA . GLY A 1 274 ? 23.130 13.496 -5.932 1.00 44.22 274 GLY A CA 1
ATOM 2111 C C . GLY A 1 274 ? 22.561 13.724 -4.536 1.00 44.22 274 GLY A C 1
ATOM 2112 O O . GLY A 1 274 ? 21.589 14.452 -4.360 1.00 44.22 274 GLY A O 1
ATOM 2113 N N . ALA A 1 275 ? 23.242 13.138 -3.552 1.00 32.59 275 ALA A N 1
ATOM 2114 C CA . ALA A 1 275 ? 23.408 13.788 -2.265 1.00 32.59 275 ALA A CA 1
ATOM 2115 C C . ALA A 1 275 ? 24.173 15.096 -2.529 1.00 32.59 275 ALA A C 1
ATOM 2117 O O . ALA A 1 275 ? 25.365 15.064 -2.841 1.00 32.59 275 ALA A O 1
ATOM 2118 N N . ALA A 1 276 ? 23.450 16.209 -2.504 1.00 30.27 276 ALA A N 1
ATOM 2119 C CA . ALA A 1 276 ? 23.979 17.562 -2.429 1.00 30.27 276 ALA A CA 1
ATOM 2120 C C . ALA A 1 276 ? 23.333 18.235 -1.219 1.00 30.27 276 ALA A C 1
ATOM 2122 O O . ALA A 1 276 ? 22.108 18.038 -1.045 1.00 30.27 276 ALA A O 1
#

Secondary structure (DSSP, 8-state):
-----EEEEE-SSSPPPHHHHHHHHHH-SSEEEETTEEEEETTTS---S-HHHHHHHT-SEEEEE-TTS-EEEEEEEETTT--HHHHHTTT-EEEEETTEEEEEEEES---SPPSS-HHHHHHHHHHHHHHHHTT--HHHHHHHHHHT--GGG--HHHHHHTTSPBPPPPPTTTTS--HHHHHHHHHTT--HHHHHHHHHHSPPHHHHHHHHHHHHHHHHHHS-HHHHHHHHHHHHTT-S---HHHHS--S-SPPP-SBHHHHHHHHHTSPPPP--

pLDDT: mean 82.98, std 15.34, range [30.27, 98.25]

Organism: NCBI:txid66428

Radius of gyration: 20.51 Å; chains: 1; bounding box: 57×34×54 Å

Sequence (276 aa):
MTESLMYAFIAVDEPLDKLQMAHVQGLSSWSCDSPMSLVASSAARPFHADPRALMEQYFDLHLALSPWGTREVIVRLPQECLSVPLARRYGVEAWSAGEHTLVVLRTDFAEQTADAPVEVMLDRLASVRTDLMAGDRRALYLAWLASLGRPDHYSIQELQELESEVEPPVPAGLAGLGPGLCSLANVLCVDPRLLRVASSASPDVQSHSQAHQQKLSQWIHQLPDVDKDRLLLQALQGGAEFPERVRRPLPLSRASHRSVADLLRAAAAVARVGAA

=== Feature glossary ===
Annotated list of the representations used here:

Nearest PDB structures. The Foldseek neighbor list gives the closest experimentally determined structures in the PDB, ranked by structural alignment. TM-score near 1 means near-identical fold; near 0.3 means only rough topology match. This is how one finds what a novel AlphaFold prediction most resembles in the solved-structure universe.

Foldseek 3Di. Foldseek's 3Di representation compresses backbone geometry into a per-residue letter drawn from a learned twenty-state alphabet. It captures the 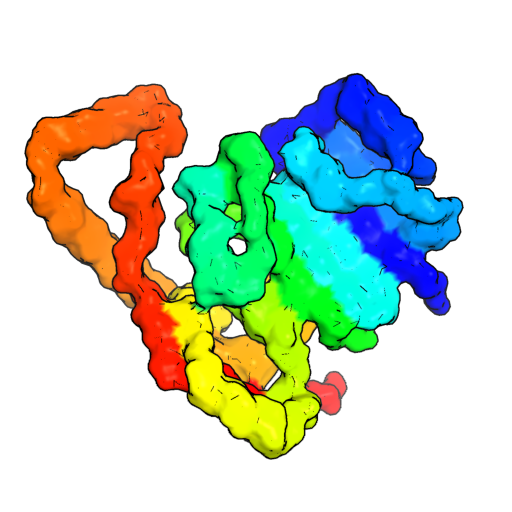tertiary interaction pattern around each residue — which residues are packed against it in space, regardless of where they are in sequence.

Radius of gyration, Cα contacts, bounding box. Radius of gyration (Rg) is the root-mean-square distance of Cα atoms from their centroid — a single number for overall size and compactness. A globular domain of N residues has Rg ≈ 2.2·N^0.38 Å; an extended or disordered chain has a much larger Rg. The Cα contact count is the number of residue pairs whose Cα atoms are within 8 Å and are more than four positions apart in sequence — a standard proxy for tertiary packing density. The bounding box is the smallest axis-aligned box enclosing all Cα atoms.

InterPro / GO / CATH / organism. The annotation block draws on four external resources. InterPro: which protein families and domains the sequence belongs to. GO: standardized terms for what the protein does, what process it participates in, and where in the cell it acts. CATH: which structural fold it has in the CATH hierarchy. Organism: the species of origin.

mmCIF coordinates. The mmCIF block holds the 3D Cartesian coordinates of each backbone atom (N, Cα, C, O) in ångströms. mmCIF is the PDB's canonical archive format — a tagged-loop text representation of the atomic model.

pLDDT. pLDDT is the predicted lDDT-Cα score: AlphaFold's confidence that the local environment of each residue (all inter-atomic distances within 15 Å) is correctly placed. It is a per-residue number between 0 and 100, with higher meaning more reliable.

Backbone torsions (φ/ψ). φ (phi) and ψ (psi) are the two rotatable backbone dihedrals per residue: φ is the C(i-1)–N–Cα–C torsion, ψ is the N–Cα–C–N(i+1) torsion, both in degrees on (−180°, 180°]. α-helical residues cluster near (−60°, −45°); β-strand residues near (−120°, +130°). A Ramachandran plot is simply a scatter of (φ, ψ) for every residue.

B-factor. For experimental (PDB) structures, the B-factor (temperature factor) quantifies the positional spread of each atom in the crystal — a combination of thermal vibration and static disorder — in units of Å². High B-factors mark flexible loops or poorly resolved regions; low B-factors mark the rigid, well-ordered core.

Secondary structure (3-state, P-SEA). SS3 is a coarse helix/strand/coil call (letters a/b/c) made by the P-SEA algorithm from inter-Cα distances and dihedrals. It is less detailed than DSSP but needs only Cα positions.

Predicted aligned error. Predicted aligned error is AlphaFold's pairwise confidence. Unlike pLDDT (per-residue), PAE is per-residue-pair and captures whether two parts of the structure are correctly placed relative to each other. Units are ångströms of expected positional error.

Solvent-accessible surface area. Solvent-accessible surface area (SASA) is the area in Å² traced out by the centre of a 1.4 Å probe sphere (a water molecule) rolled over the protein's van der Waals surface (Shrake–Rupley / Lee–Richards construction). Buried residues have near-zero SASA; fully exposed residues can exceed 200 Å². The total SASA scales roughly with the number of surface residues.

Secondary structure (8-state, DSSP). The SS8 string is DSSP's per-residue secondary-structure call. α-helix (H) means an i→i+4 H-bond ladder; β-strand (E) means the residue participates in a β-sheet; 3₁₀ (G) and π (I) are tighter and wider helices; T/S are turns/bends; '-' is loop.

Rendered structure images. Structure images are PyMOL renders from six orthogonal camera directions. Cartoon representation draws helices as coils and strands as arrows; sticks shows the backbone as bonds; surface shows the solvent-excluded envelope. Rainbow coloring maps sequence position to hue (blue→red, N→C); chain coloring assigns a distinct color per polypeptide.

Sequence. The amino-acid sequence is the protein's primary structure: the linear order of residues from the N-terminus to the C-terminus, written in one-letter code. Everything else here — the 3D coordinates, the secondary structure, the domain annotations — is ultimately a consequence of this string.

Contact-map, Ramachandran, and PAE plots. Three diagnostic plots accompany the record. The Cα contact map visualizes the tertiary structure as a 2D adjacency matrix (8 Å cutoff, sequence-local contacts suppressed). The Ramachandran plot shows the distribution of backbone (φ, ψ) torsions, with points in the α and β basins reflecting secondary structure content. The PAE plot shows AlphaFold's inter-residue confidence as a color matrix.